Protein AF-0000000066618783 (afdb_homodimer)

Organism: Homo sapiens (NCBI:txid9606)

Solvent-accessible surface area (backbone atoms only — not comparable to full-atom values): 15723 Å² total; per-residue (Å²): 113,49,43,67,54,26,40,49,38,35,49,38,45,36,50,29,52,76,68,66,48,81,47,60,29,32,42,30,29,43,94,74,42,72,42,78,35,45,55,60,61,47,28,33,61,12,61,45,46,31,46,43,58,65,68,66,79,33,55,85,77,54,48,64,48,77,45,83,88,32,51,56,67,38,52,51,44,52,54,44,23,69,49,42,63,48,74,88,78,47,89,88,46,32,64,61,33,29,53,39,22,55,70,36,50,26,63,71,57,28,50,51,31,50,51,48,46,67,72,66,51,52,64,89,62,23,66,63,49,48,56,47,40,58,66,54,43,52,65,63,49,51,66,70,72,99,112,49,45,67,54,25,40,48,38,36,49,37,46,37,52,29,53,74,67,67,47,80,48,60,29,32,41,29,29,44,94,73,40,72,44,78,35,45,57,60,60,46,27,34,61,13,62,45,45,30,46,44,62,67,66,64,79,34,54,87,77,54,47,65,48,76,44,84,88,31,52,55,68,38,50,51,44,51,54,45,24,70,48,41,64,47,73,89,79,46,88,88,46,31,64,60,33,30,54,39,22,57,68,35,50,27,63,70,59,29,51,51,33,50,52,48,47,67,72,64,54,53,64,88,64,23,67,63,50,48,57,47,41,60,65,55,42,52,68,62,50,51,65,70,74,98

Structure (mmCIF, N/CA/C/O backbone):
data_AF-0000000066618783-model_v1
#
loop_
_entity.id
_entity.type
_entity.pdbx_description
1 polymer 'Kelch repeat and BTB domain containing 8'
#
loop_
_atom_site.group_PDB
_atom_site.id
_atom_site.type_symbol
_atom_site.label_atom_id
_atom_site.label_alt_id
_atom_site.label_comp_id
_atom_site.label_asym_id
_atom_site.label_entity_id
_atom_site.label_seq_id
_atom_site.pdbx_PDB_ins_code
_atom_site.Cartn_x
_atom_site.Cartn_y
_atom_site.Cartn_z
_atom_site.occupancy
_atom_site.B_iso_or_equiv
_atom_site.auth_seq_id
_atom_site.auth_comp_id
_atom_site.auth_asym_id
_atom_site.auth_atom_id
_atom_site.pdbx_PDB_model_num
ATOM 1 N N . MET A 1 1 ? 9.336 9.984 -4.734 1 86.19 1 MET A N 1
ATOM 2 C CA . MET A 1 1 ? 8.852 9.109 -3.672 1 86.19 1 MET A CA 1
ATOM 3 C C . MET A 1 1 ? 10 8.586 -2.828 1 86.19 1 MET A C 1
ATOM 5 O O . MET A 1 1 ? 10.992 8.078 -3.365 1 86.19 1 MET A O 1
ATOM 9 N N . ASP A 1 2 ? 9.945 8.75 -1.544 1 93.88 2 ASP A N 1
ATOM 10 C CA . ASP A 1 2 ? 10.922 8.25 -0.583 1 93.88 2 ASP A CA 1
ATOM 11 C C . ASP A 1 2 ? 10.773 6.742 -0.381 1 93.88 2 ASP A C 1
ATOM 13 O O . ASP A 1 2 ? 9.734 6.273 0.083 1 93.88 2 ASP A O 1
ATOM 17 N N . PRO A 1 3 ? 11.883 5.984 -0.729 1 96.12 3 PRO A N 1
ATOM 18 C CA . PRO A 1 3 ? 11.789 4.527 -0.601 1 96.12 3 PRO A CA 1
ATOM 19 C C . PRO A 1 3 ? 11.508 4.078 0.832 1 96.12 3 PRO A C 1
ATOM 21 O O . PRO A 1 3 ? 10.852 3.059 1.046 1 96.12 3 PRO A O 1
ATOM 24 N N . PHE A 1 4 ? 12.023 4.816 1.759 1 96.56 4 PHE A N 1
ATOM 25 C CA . PHE A 1 4 ? 11.781 4.449 3.148 1 96.56 4 PHE A CA 1
ATOM 26 C C . PHE A 1 4 ? 10.305 4.562 3.49 1 96.56 4 PHE A C 1
ATOM 28 O O . PHE A 1 4 ? 9.766 3.723 4.211 1 96.56 4 PHE A O 1
ATOM 35 N N . HIS A 1 5 ? 9.688 5.613 2.98 1 97.44 5 HIS A N 1
ATOM 36 C CA . HIS A 1 5 ? 8.25 5.797 3.186 1 97.44 5 HIS A CA 1
ATOM 37 C C . HIS A 1 5 ? 7.453 4.66 2.562 1 97.44 5 HIS A C 1
ATOM 39 O O . HIS A 1 5 ? 6.594 4.066 3.217 1 97.44 5 HIS A O 1
ATOM 45 N N . ALA A 1 6 ? 7.805 4.336 1.362 1 98.06 6 ALA A N 1
ATOM 46 C CA . ALA A 1 6 ? 7.105 3.264 0.659 1 98.06 6 ALA A CA 1
ATOM 47 C C . ALA A 1 6 ? 7.262 1.934 1.392 1 98.06 6 ALA A C 1
ATOM 49 O O . ALA A 1 6 ? 6.293 1.186 1.549 1 98.06 6 ALA A O 1
ATOM 50 N N . CYS A 1 7 ? 8.477 1.662 1.831 1 98.31 7 CYS A N 1
ATOM 51 C CA . CYS A 1 7 ? 8.734 0.43 2.568 1 98.31 7 CYS A CA 1
ATOM 52 C C . CYS A 1 7 ? 7.938 0.392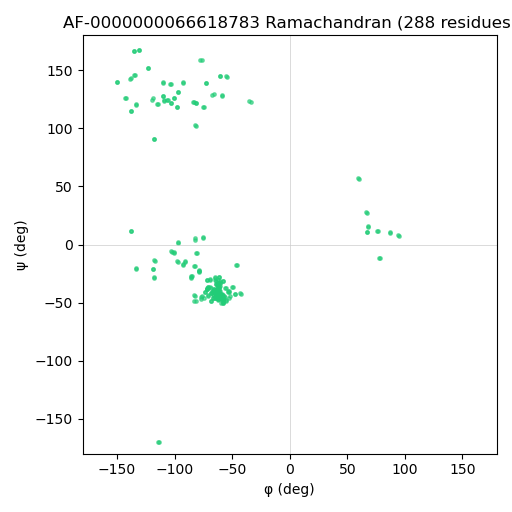 3.865 1 98.31 7 CYS A C 1
ATOM 54 O O . CYS A 1 7 ? 7.422 -0.659 4.25 1 98.31 7 CYS A O 1
ATOM 56 N N . SER A 1 8 ? 7.812 1.55 4.516 1 97.88 8 SER A N 1
ATOM 57 C CA . SER A 1 8 ? 7.066 1.608 5.77 1 97.88 8 SER A CA 1
ATOM 58 C C . SER A 1 8 ? 5.586 1.324 5.543 1 97.88 8 SER A C 1
ATOM 60 O O . SER A 1 8 ? 4.965 0.581 6.309 1 97.88 8 SER A O 1
ATOM 62 N N . ILE A 1 9 ? 5.039 1.886 4.523 1 98.38 9 ILE A N 1
ATOM 63 C CA . ILE A 1 9 ? 3.631 1.667 4.215 1 98.38 9 ILE A CA 1
ATOM 64 C C . ILE A 1 9 ? 3.391 0.188 3.926 1 98.38 9 ILE A C 1
ATOM 66 O O . ILE A 1 9 ? 2.459 -0.414 4.465 1 98.38 9 ILE A O 1
ATOM 70 N N . LEU A 1 10 ? 4.227 -0.388 3.113 1 98.56 10 LEU A N 1
ATOM 71 C CA . LEU A 1 10 ? 4.047 -1.786 2.74 1 98.56 10 LEU A CA 1
ATOM 72 C C . LEU A 1 10 ? 4.191 -2.697 3.955 1 98.56 10 LEU A C 1
ATOM 74 O O . LEU A 1 10 ? 3.461 -3.68 4.09 1 98.56 10 LEU A O 1
ATOM 78 N N . LYS A 1 11 ? 5.129 -2.398 4.805 1 98.56 11 LYS A N 1
ATOM 79 C CA . LYS A 1 11 ? 5.297 -3.16 6.039 1 98.56 11 LYS A CA 1
ATOM 80 C C . LYS A 1 11 ? 4.023 -3.133 6.883 1 98.56 11 LYS A C 1
ATOM 82 O O . LYS A 1 11 ? 3.631 -4.148 7.453 1 98.56 11 LYS A O 1
ATOM 87 N N . GLN A 1 12 ? 3.418 -1.98 7 1 98.38 12 GLN A N 1
ATOM 88 C CA . GLN A 1 12 ? 2.18 -1.867 7.766 1 98.38 12 GLN A CA 1
ATOM 89 C C . GLN A 1 12 ? 1.046 -2.639 7.098 1 98.38 12 GLN A C 1
ATOM 91 O O . GLN A 1 12 ? 0.232 -3.27 7.773 1 98.38 12 GLN A O 1
ATOM 96 N N . LEU A 1 13 ? 0.998 -2.574 5.809 1 98.62 13 LEU A N 1
ATOM 97 C CA . LEU A 1 13 ? 0.01 -3.367 5.086 1 98.62 13 LEU A CA 1
ATOM 98 C C . LEU A 1 13 ? 0.229 -4.855 5.32 1 98.62 13 LEU A C 1
ATOM 100 O O . LEU A 1 13 ? -0.73 -5.605 5.516 1 98.62 13 LEU A O 1
ATOM 104 N N . LYS A 1 14 ? 1.479 -5.273 5.301 1 98.69 14 LYS A N 1
ATOM 105 C CA . LYS A 1 14 ? 1.812 -6.668 5.578 1 98.69 14 LYS A CA 1
ATOM 106 C C . LYS A 1 14 ? 1.366 -7.07 6.98 1 98.69 14 LYS A C 1
ATOM 108 O O . LYS A 1 14 ? 0.821 -8.156 7.176 1 98.69 14 LYS A O 1
ATOM 113 N N . THR A 1 15 ? 1.597 -6.176 7.945 1 98.44 15 THR A N 1
ATOM 114 C CA . THR A 1 15 ? 1.178 -6.441 9.312 1 98.44 15 THR A CA 1
ATOM 115 C C . THR A 1 15 ? -0.333 -6.637 9.391 1 98.44 15 THR A C 1
ATOM 117 O O . THR A 1 15 ? -0.81 -7.582 10.023 1 98.44 15 THR A O 1
ATOM 120 N N . MET A 1 16 ? -1.021 -5.789 8.758 1 97.88 16 MET A N 1
ATOM 121 C CA . MET A 1 16 ? -2.475 -5.914 8.742 1 97.88 16 MET A CA 1
ATOM 122 C C . MET A 1 16 ? -2.902 -7.207 8.055 1 97.88 16 MET A C 1
ATOM 124 O O . MET A 1 16 ? -3.824 -7.883 8.508 1 97.88 16 MET A O 1
ATOM 128 N N . TYR A 1 17 ? -2.254 -7.551 7 1 98.25 17 TYR A N 1
ATOM 129 C CA . TYR A 1 17 ? -2.535 -8.797 6.301 1 98.25 17 TYR A CA 1
ATOM 130 C C . TYR A 1 17 ? -2.314 -10 7.215 1 98.25 17 TYR A C 1
ATOM 132 O O . TYR A 1 17 ? -3.17 -10.883 7.312 1 98.25 17 TYR A O 1
ATOM 140 N N . ASP A 1 18 ? -1.194 -9.945 7.926 1 98.06 18 ASP A N 1
ATOM 141 C CA . ASP A 1 18 ? -0.856 -11.047 8.82 1 98.06 18 ASP A CA 1
ATOM 142 C C . ASP A 1 18 ? -1.878 -11.172 9.953 1 98.06 18 ASP A C 1
ATOM 144 O O . ASP A 1 18 ? -2.16 -12.273 10.422 1 98.06 18 ASP A O 1
ATOM 148 N N . GLU A 1 19 ? -2.479 -10.062 10.305 1 96.44 19 GLU A N 1
ATOM 149 C CA . GLU A 1 19 ? -3.408 -10.039 11.43 1 96.44 19 GLU A CA 1
ATOM 150 C C . GLU A 1 19 ? -4.852 -10.164 10.953 1 96.44 19 GLU A C 1
ATOM 152 O O . GLU A 1 19 ? -5.785 -10.133 11.758 1 96.44 19 GLU A O 1
ATOM 157 N N . GLY A 1 20 ? -5.02 -10.312 9.656 1 95.44 20 GLY A N 1
ATOM 158 C CA . GLY A 1 20 ? -6.363 -10.414 9.102 1 95.44 20 GLY A CA 1
ATOM 159 C C . GLY A 1 20 ? -7.168 -9.141 9.25 1 95.44 20 GLY A C 1
ATOM 160 O O . GLY A 1 20 ? -8.398 -9.188 9.383 1 95.44 20 GLY A O 1
ATOM 161 N N . GLN A 1 21 ? -6.449 -8 9.297 1 94.44 21 GLN A N 1
ATOM 162 C CA . GLN A 1 21 ? -7.117 -6.723 9.5 1 94.44 21 GLN A CA 1
ATOM 163 C C . GLN A 1 21 ? -7.355 -6.008 8.172 1 94.44 21 GLN A C 1
ATOM 165 O O . GLN A 1 21 ? -6.469 -5.965 7.32 1 94.44 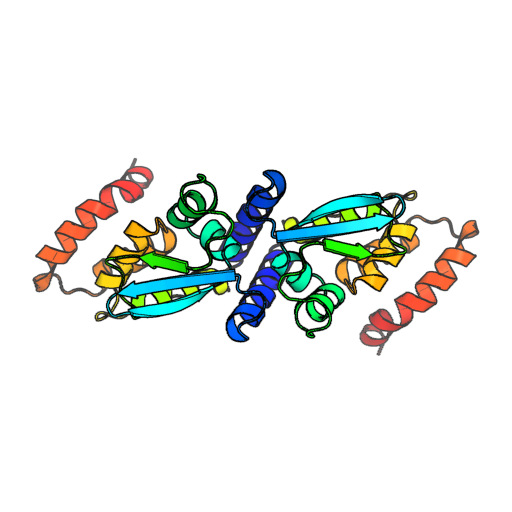21 GLN A O 1
ATOM 170 N N . LEU A 1 22 ? -8.617 -5.543 7.988 1 93.5 22 LEU A N 1
ATOM 171 C CA . LEU A 1 22 ? -9.062 -4.68 6.898 1 93.5 22 LEU A CA 1
ATOM 172 C C . LEU A 1 22 ? -9 -5.41 5.562 1 93.5 22 LEU A C 1
ATOM 174 O O . LEU A 1 22 ? -8.914 -4.781 4.508 1 93.5 22 LEU A O 1
ATOM 178 N N . THR A 1 23 ? -8.797 -6.707 5.574 1 95 23 THR A N 1
ATOM 179 C CA . THR A 1 23 ? -8.969 -7.449 4.332 1 95 23 THR A CA 1
ATOM 180 C C . THR A 1 23 ? -10.406 -7.32 3.816 1 95 23 THR A C 1
ATOM 182 O O . THR A 1 23 ? -11.352 -7.293 4.605 1 95 23 THR A O 1
ATOM 185 N N . ASP A 1 24 ? -10.57 -7.27 2.484 1 92.25 24 ASP A N 1
ATOM 186 C CA . ASP A 1 24 ? -11.891 -6.938 1.977 1 92.25 24 ASP A CA 1
ATOM 187 C C . ASP A 1 24 ? -12.266 -7.828 0.793 1 92.25 24 ASP A C 1
ATOM 189 O O . ASP A 1 24 ? -13.266 -7.582 0.117 1 92.25 24 ASP A O 1
ATOM 193 N N . ILE A 1 25 ? -11.5 -8.891 0.54 1 94.31 25 ILE A N 1
ATOM 194 C CA . ILE A 1 25 ? -11.82 -9.836 -0.528 1 94.31 25 ILE A CA 1
ATOM 195 C C . ILE A 1 25 ? -11.305 -11.227 -0.16 1 94.31 25 ILE A C 1
ATOM 197 O O . ILE A 1 25 ? -10.227 -11.359 0.423 1 94.31 25 ILE A O 1
ATOM 201 N N . VAL A 1 26 ? -12.055 -12.172 -0.45 1 96.81 26 VAL A N 1
ATOM 202 C CA . VAL A 1 26 ? -11.648 -13.562 -0.292 1 96.81 26 VAL A CA 1
ATOM 203 C C . VAL A 1 26 ? -11.43 -14.195 -1.663 1 96.81 26 VAL A C 1
ATOM 205 O O . VAL A 1 26 ? -12.328 -14.172 -2.514 1 96.81 26 VAL A O 1
ATOM 208 N N . VAL A 1 27 ? -10.273 -14.719 -1.873 1 96.44 27 VAL A N 1
ATOM 209 C CA . VAL A 1 27 ? -9.945 -15.406 -3.117 1 96.44 27 VAL A CA 1
ATOM 210 C C . VAL A 1 27 ? -9.969 -16.922 -2.9 1 96.44 27 VAL A C 1
ATOM 212 O O . VAL A 1 27 ? -9.266 -17.438 -2.033 1 96.44 27 VAL A O 1
ATOM 215 N N . GLU A 1 28 ? -10.797 -17.562 -3.66 1 97.62 28 GLU A N 1
ATOM 216 C CA . GLU A 1 28 ? -10.852 -19.016 -3.635 1 97.62 28 GLU A CA 1
ATOM 217 C C . GLU A 1 28 ? -10.094 -19.609 -4.816 1 97.62 28 GLU A C 1
ATOM 219 O O . GLU A 1 28 ? -10.328 -19.25 -5.965 1 97.62 28 GLU A O 1
ATOM 224 N N . VAL A 1 29 ? -9.164 -20.5 -4.484 1 97.56 29 VAL A N 1
ATOM 225 C CA . VAL A 1 29 ? -8.383 -21.141 -5.535 1 97.56 29 VAL A CA 1
ATOM 226 C C . VAL A 1 29 ? -8.703 -22.641 -5.582 1 97.56 29 VAL A C 1
ATOM 228 O O . VAL A 1 29 ? -9.727 -23.078 -5.043 1 97.56 29 VAL A O 1
ATOM 231 N N . ASP A 1 30 ? -7.922 -23.406 -6.355 1 96.38 30 ASP A N 1
ATOM 232 C CA . ASP A 1 30 ? -8.203 -24.812 -6.582 1 96.38 30 ASP A CA 1
ATOM 233 C C . ASP A 1 30 ? -8.328 -25.578 -5.258 1 96.38 30 ASP A C 1
ATOM 235 O O . ASP A 1 30 ? -7.645 -25.234 -4.285 1 96.38 30 ASP A O 1
ATOM 239 N N . HIS A 1 31 ? -9.258 -26.562 -5.25 1 95.12 31 HIS A N 1
ATOM 240 C CA . HIS A 1 31 ? -9.531 -27.453 -4.137 1 95.12 31 HIS A CA 1
ATOM 241 C C . HIS A 1 31 ? -10.156 -26.719 -2.963 1 95.12 31 HIS A C 1
ATOM 243 O O . HIS A 1 31 ? -9.969 -27.109 -1.807 1 95.12 31 HIS A O 1
ATOM 249 N N . GLY A 1 32 ? -10.648 -25.547 -3.158 1 94.44 32 GLY A N 1
ATOM 250 C CA . GLY A 1 32 ? -11.5 -24.859 -2.203 1 94.44 32 GLY A CA 1
ATOM 251 C C . GLY A 1 32 ? -10.719 -24.062 -1.172 1 94.44 32 GLY A C 1
ATOM 252 O O . GLY A 1 32 ? -11.289 -23.562 -0.204 1 94.44 32 GLY A O 1
ATOM 253 N N . LYS A 1 33 ? -9.422 -23.922 -1.375 1 97.94 33 LYS A N 1
ATOM 254 C CA . LYS A 1 33 ? -8.633 -23.109 -0.456 1 97.94 33 LYS A CA 1
ATOM 255 C C . LYS A 1 33 ? -8.922 -21.625 -0.651 1 97.94 33 LYS A C 1
ATOM 257 O O . LYS A 1 33 ? -9.039 -21.156 -1.784 1 97.94 33 LYS A O 1
ATOM 262 N N . THR A 1 34 ? -9.016 -20.922 0.513 1 98.06 34 THR A N 1
ATOM 263 C CA . THR A 1 34 ? -9.383 -19.516 0.43 1 98.06 34 THR A CA 1
ATOM 264 C C . THR A 1 34 ? -8.32 -18.641 1.096 1 98.06 34 THR A C 1
ATOM 266 O O . THR A 1 34 ? -7.625 -19.094 2.008 1 98.06 34 THR A O 1
ATOM 269 N N . PHE A 1 35 ? -8.211 -17.391 0.617 1 98 35 PHE A N 1
ATOM 270 C CA . PHE A 1 35 ? -7.293 -16.375 1.131 1 98 35 PHE A CA 1
ATOM 271 C C . PHE A 1 35 ? -8.008 -15.039 1.312 1 98 35 PHE A C 1
ATOM 273 O O . PHE A 1 35 ? -8.594 -14.516 0.367 1 98 35 PHE A O 1
ATOM 280 N N . SER A 1 36 ? -8.008 -14.562 2.545 1 96.94 36 SER A N 1
ATOM 281 C CA . SER A 1 36 ? -8.469 -13.203 2.797 1 96.94 36 SER A CA 1
ATOM 282 C C . SER A 1 36 ? -7.379 -12.18 2.5 1 96.94 36 SER A C 1
ATOM 284 O O . SER A 1 36 ? -6.289 -12.242 3.072 1 96.94 36 SER A O 1
ATOM 286 N N . CYS A 1 37 ? -7.648 -11.219 1.581 1 95.69 37 CYS A N 1
ATOM 287 C CA . CYS A 1 37 ? -6.621 -10.32 1.075 1 95.69 37 CYS A CA 1
ATOM 288 C C . CYS A 1 37 ? -7.125 -8.883 1.029 1 95.69 37 CYS A C 1
ATOM 290 O O . CYS A 1 37 ? -8.312 -8.633 1.237 1 95.69 37 CYS A O 1
ATOM 292 N N . HIS A 1 38 ? -6.227 -7.941 0.861 1 96.94 38 HIS A N 1
ATOM 293 C CA . HIS A 1 38 ? -6.574 -6.574 0.494 1 96.94 38 HIS A CA 1
ATOM 294 C C . HIS A 1 38 ? -6.758 -6.438 -1.014 1 96.94 38 HIS A C 1
ATOM 296 O O . HIS A 1 38 ? -5.824 -6.684 -1.782 1 96.94 38 HIS A O 1
ATOM 302 N N . ARG A 1 39 ? -7.875 -6.004 -1.434 1 95.81 39 ARG A N 1
ATOM 303 C CA . ARG A 1 39 ? -8.211 -5.859 -2.848 1 95.81 39 ARG A CA 1
ATOM 304 C C . ARG A 1 39 ? -7.223 -4.93 -3.547 1 95.81 39 ARG A C 1
ATOM 306 O O . ARG A 1 39 ? -6.734 -5.238 -4.637 1 95.81 39 ARG A O 1
ATOM 313 N N . ASN A 1 40 ? -6.969 -3.809 -2.879 1 97.31 40 ASN A N 1
ATOM 314 C CA . ASN A 1 40 ? -6.156 -2.797 -3.545 1 97.31 40 ASN A CA 1
ATOM 315 C C . ASN A 1 40 ? -4.695 -3.227 -3.643 1 97.31 40 ASN A C 1
ATOM 317 O O . ASN A 1 40 ? -3.99 -2.84 -4.578 1 97.31 40 ASN A O 1
ATOM 321 N N . VAL A 1 41 ? -4.152 -4.039 -2.691 1 98.38 41 VAL A N 1
ATOM 322 C CA . VAL A 1 41 ? -2.791 -4.555 -2.795 1 98.38 41 VAL A CA 1
ATOM 323 C C . VAL A 1 41 ? -2.709 -5.562 -3.941 1 98.38 41 VAL A C 1
ATOM 325 O O . VAL A 1 41 ? -1.767 -5.531 -4.738 1 98.38 41 VAL A O 1
ATOM 328 N N . LEU A 1 42 ? -3.736 -6.438 -4.082 1 97.5 42 LEU A N 1
ATOM 329 C CA . LEU A 1 42 ? -3.795 -7.359 -5.211 1 97.5 42 LEU A CA 1
ATOM 330 C C . LEU A 1 42 ? -3.826 -6.602 -6.535 1 97.5 42 LEU A C 1
ATOM 332 O O . LEU A 1 42 ? -3.094 -6.941 -7.465 1 97.5 42 LEU A O 1
ATOM 336 N N . ALA A 1 43 ? -4.66 -5.574 -6.586 1 97.19 43 ALA A N 1
ATOM 337 C CA . ALA A 1 43 ? -4.785 -4.766 -7.797 1 97.19 43 ALA A CA 1
ATOM 338 C C . ALA A 1 43 ? -3.479 -4.039 -8.102 1 97.19 43 ALA A C 1
ATOM 340 O O . ALA A 1 43 ? -3.16 -3.789 -9.273 1 97.19 43 ALA A O 1
ATOM 341 N N . ALA A 1 44 ? -2.723 -3.697 -7.078 1 98.38 44 ALA A N 1
ATOM 342 C CA . ALA A 1 44 ? -1.478 -2.951 -7.25 1 98.38 44 ALA A CA 1
ATOM 343 C C . ALA A 1 44 ? -0.393 -3.83 -7.867 1 98.38 44 ALA A C 1
ATOM 345 O O . ALA A 1 44 ? 0.413 -3.359 -8.672 1 98.38 44 ALA A O 1
ATOM 346 N N . ILE A 1 45 ? -0.336 -5.082 -7.488 1 98.12 45 ILE A N 1
ATOM 347 C CA . ILE A 1 45 ? 0.776 -5.926 -7.906 1 98.12 45 ILE A CA 1
ATOM 348 C C . ILE A 1 45 ? 0.412 -6.66 -9.195 1 98.12 45 ILE A C 1
ATOM 350 O O . ILE A 1 45 ? 1.291 -7.148 -9.906 1 98.12 45 ILE A O 1
ATOM 354 N N . SER A 1 46 ? -0.899 -6.727 -9.539 1 97.88 46 SER A N 1
ATOM 355 C CA . SER A 1 46 ? -1.351 -7.594 -10.625 1 97.88 46 SER A CA 1
ATOM 356 C C . SER A 1 46 ? -2.379 -6.891 -11.5 1 97.88 46 SER A C 1
ATOM 358 O O . SER A 1 46 ? -3.51 -6.652 -11.07 1 97.88 46 SER A O 1
ATOM 360 N N . PRO A 1 47 ? -2.066 -6.633 -12.766 1 96.44 47 PRO A N 1
ATOM 361 C CA . PRO A 1 47 ? -3.045 -6.082 -13.703 1 96.44 47 PRO A CA 1
ATOM 362 C C . PRO A 1 47 ? -4.285 -6.961 -13.844 1 96.44 47 PRO A C 1
ATOM 364 O O . PRO A 1 47 ? -5.383 -6.449 -14.086 1 96.44 47 PRO A O 1
ATOM 367 N N . TYR A 1 48 ? -4.102 -8.258 -13.703 1 94.75 48 TYR A N 1
ATOM 368 C CA . TYR A 1 48 ? -5.219 -9.195 -13.727 1 94.75 48 TYR A CA 1
ATOM 369 C C . TYR A 1 48 ? -6.238 -8.852 -12.648 1 94.75 48 TYR A C 1
ATOM 371 O O . TYR A 1 48 ? -7.426 -8.672 -12.938 1 94.75 48 TYR A O 1
ATOM 379 N N . PHE A 1 49 ? -5.828 -8.672 -11.477 1 95.12 49 PHE A N 1
ATOM 380 C CA . PHE A 1 49 ? -6.711 -8.328 -10.367 1 95.12 49 PHE A CA 1
ATOM 381 C C . PHE A 1 49 ? -7.215 -6.895 -10.5 1 95.12 49 PHE A C 1
ATOM 383 O O . PHE A 1 49 ? -8.367 -6.609 -10.18 1 95.12 49 PHE A O 1
ATOM 390 N N . ARG A 1 50 ? -6.324 -5.992 -10.961 1 95.31 50 ARG A N 1
ATOM 391 C CA . ARG A 1 50 ? -6.746 -4.613 -11.172 1 95.31 50 ARG A CA 1
ATOM 392 C C . ARG A 1 50 ? -7.953 -4.551 -12.109 1 95.31 50 ARG A C 1
ATOM 394 O O . ARG A 1 50 ? -8.969 -3.941 -11.773 1 95.31 50 ARG A O 1
ATOM 401 N N . SER A 1 51 ? -7.852 -5.238 -13.18 1 93.38 51 SER A N 1
ATOM 402 C CA . SER A 1 51 ? -8.938 -5.277 -14.148 1 93.38 51 SER A CA 1
ATOM 403 C C . SER A 1 51 ? -10.188 -5.938 -13.555 1 93.38 51 SER A C 1
ATOM 405 O O . SER A 1 51 ? -11.297 -5.438 -13.727 1 93.38 51 SER A O 1
ATOM 407 N N . MET A 1 52 ? -10.016 -6.977 -12.852 1 91.44 52 MET A N 1
ATOM 408 C CA . MET A 1 52 ? -11.133 -7.715 -12.258 1 91.44 52 MET A CA 1
ATOM 409 C C . MET A 1 52 ? -11.906 -6.828 -11.289 1 91.44 52 MET A C 1
ATOM 411 O O . MET A 1 52 ? -13.141 -6.852 -11.281 1 91.44 52 MET A O 1
ATOM 415 N N . PHE A 1 53 ? -11.164 -6.023 -10.531 1 93.06 53 PHE A N 1
ATOM 416 C CA . PHE A 1 53 ? -11.789 -5.289 -9.43 1 93.06 53 PHE A CA 1
ATOM 417 C C . PHE A 1 53 ? -12.273 -3.922 -9.898 1 93.06 53 PHE A C 1
ATOM 419 O O . PHE A 1 53 ? -13.047 -3.262 -9.211 1 93.06 53 PHE A O 1
ATOM 426 N N . THR A 1 54 ? -11.852 -3.428 -11.055 1 90.62 54 THR A N 1
ATOM 427 C CA . THR A 1 54 ? -12.188 -2.061 -11.438 1 90.62 54 THR A CA 1
ATOM 428 C C . THR A 1 54 ? -13.008 -2.047 -12.719 1 90.62 54 THR A C 1
ATOM 430 O O . THR A 1 54 ? -13.562 -1.013 -13.102 1 90.62 54 THR A O 1
ATOM 433 N N . SER A 1 55 ? -12.992 -3.055 -13.555 1 81.81 55 SER A N 1
ATOM 434 C CA . SER A 1 55 ? -13.641 -3.086 -14.859 1 81.81 55 SER A CA 1
ATOM 435 C C . SER A 1 55 ? -15.148 -3.256 -14.727 1 81.81 55 SER A C 1
ATOM 437 O O . SER A 1 55 ? -15.883 -3.146 -15.711 1 81.81 55 SER A O 1
ATOM 439 N N . GLY A 1 56 ? -15.734 -3.229 -13.547 1 71 56 GLY A N 1
ATOM 440 C CA . GLY A 1 56 ? -17.172 -3.441 -13.414 1 71 56 GLY A CA 1
ATOM 441 C C . GLY A 1 56 ? -17.562 -4.902 -13.516 1 71 56 GLY A C 1
ATOM 442 O O . GLY A 1 56 ? -18.734 -5.242 -13.359 1 71 56 GLY A O 1
ATOM 443 N N . LEU A 1 57 ? -16.672 -5.77 -13.922 1 63.25 57 LEU A N 1
ATOM 444 C CA . LEU A 1 57 ? -16.953 -7.195 -14.008 1 63.25 57 LEU A CA 1
ATOM 445 C C . LEU A 1 57 ? -17.297 -7.773 -12.641 1 63.25 57 LEU A C 1
ATOM 447 O O . LEU A 1 57 ? -18.094 -8.703 -12.531 1 63.25 57 LEU A O 1
ATOM 451 N N . THR A 1 58 ? -16.609 -7.312 -11.656 1 58.53 58 THR A N 1
ATOM 452 C CA . THR A 1 58 ? -16.875 -7.672 -10.273 1 58.53 58 THR A CA 1
ATOM 453 C C . THR A 1 58 ? -17.531 -6.512 -9.531 1 58.53 58 THR A C 1
ATOM 455 O O . THR A 1 58 ? -17.094 -5.367 -9.633 1 58.53 58 THR A O 1
ATOM 458 N N . GLU A 1 59 ? -18.609 -6.879 -9.016 1 57.22 59 GLU A N 1
ATOM 459 C CA . GLU A 1 59 ? -19.234 -5.832 -8.211 1 57.22 59 GLU A CA 1
ATOM 460 C C . GLU A 1 59 ? -18.312 -5.379 -7.082 1 57.22 59 GLU A C 1
ATOM 462 O O . GLU A 1 59 ? -17.641 -6.203 -6.449 1 57.22 59 GLU A O 1
ATOM 467 N N . SER A 1 60 ? -18.125 -4.102 -7.027 1 59.91 60 SER A N 1
ATOM 468 C CA . SER A 1 60 ? -17.281 -3.51 -5.988 1 59.91 60 SER A CA 1
ATOM 469 C C . SER A 1 60 ? -17.609 -4.082 -4.613 1 59.91 60 SER A C 1
ATOM 471 O O . SER A 1 60 ? -16.766 -4.113 -3.727 1 59.91 60 SER A O 1
ATOM 473 N N . THR A 1 61 ? -18.797 -4.691 -4.574 1 65.56 61 THR A N 1
ATOM 474 C CA . THR A 1 61 ? -19.25 -5.18 -3.279 1 65.56 61 THR A CA 1
ATOM 475 C C . THR A 1 61 ? -19.016 -6.68 -3.152 1 65.56 61 THR A C 1
ATOM 477 O O . THR A 1 61 ? -19.188 -7.25 -2.07 1 65.56 61 THR A O 1
ATOM 480 N N . GLN A 1 62 ? -18.594 -7.258 -4.289 1 78.62 62 GLN A N 1
ATOM 481 C CA . GLN A 1 62 ? -18.328 -8.695 -4.207 1 78.62 62 GLN A CA 1
ATOM 482 C C . GLN A 1 62 ? -17.156 -8.984 -3.277 1 78.62 62 GLN A C 1
ATOM 484 O O . GLN A 1 62 ? -16.078 -8.391 -3.408 1 78.62 62 GLN A O 1
ATOM 489 N N . LYS A 1 63 ? -17.406 -9.922 -2.338 1 86.25 63 LYS A N 1
ATOM 490 C CA . LYS A 1 63 ? -16.422 -10.156 -1.284 1 86.25 63 LYS A CA 1
ATOM 491 C C . LYS A 1 63 ? -15.625 -11.43 -1.552 1 86.25 63 LYS A C 1
ATOM 493 O O . LYS A 1 63 ? -14.703 -11.758 -0.807 1 86.25 63 LYS A O 1
ATOM 498 N N . GLU A 1 64 ? -16.062 -12.141 -2.621 1 93.12 64 GLU A N 1
ATOM 499 C CA . GLU A 1 64 ? -15.352 -13.375 -2.93 1 93.12 64 GLU A CA 1
ATOM 500 C C . GLU A 1 64 ? -15.141 -13.531 -4.434 1 93.12 64 GLU A C 1
ATOM 502 O O . GLU A 1 64 ? -16.016 -13.188 -5.227 1 93.12 64 GLU A O 1
ATOM 507 N N . VAL A 1 65 ? -14.055 -14.023 -4.77 1 93.25 65 VAL A N 1
ATOM 508 C CA . VAL A 1 65 ? -13.773 -14.375 -6.156 1 93.25 65 VAL A CA 1
ATOM 509 C C . VAL A 1 65 ? -13.125 -15.758 -6.219 1 93.25 65 VAL A C 1
ATOM 511 O O . VAL A 1 65 ? -12.383 -16.141 -5.312 1 93.25 65 VAL A O 1
ATOM 514 N N . ARG A 1 66 ? -13.445 -16.484 -7.285 1 94.19 66 ARG A N 1
ATOM 515 C CA . ARG A 1 66 ? -12.867 -17.797 -7.516 1 94.19 66 ARG A CA 1
ATOM 516 C C . ARG A 1 66 ? -11.914 -17.781 -8.703 1 94.19 66 ARG A C 1
ATOM 518 O O . ARG A 1 66 ? -12.25 -17.266 -9.773 1 94.19 66 ARG A O 1
ATOM 525 N N . ILE A 1 67 ? -10.797 -18.25 -8.477 1 95.12 67 ILE A N 1
ATOM 526 C CA . ILE A 1 67 ? -9.797 -18.359 -9.539 1 95.12 67 ILE A CA 1
ATOM 527 C C . ILE A 1 67 ? -9.5 -19.828 -9.805 1 95.12 67 ILE A C 1
ATOM 529 O O . ILE A 1 67 ? -9.016 -20.547 -8.922 1 95.12 67 ILE A O 1
ATOM 533 N N . VAL A 1 68 ? -9.742 -20.219 -11.031 1 94.44 68 VAL A N 1
ATOM 534 C CA . VAL A 1 68 ? -9.523 -21.609 -11.43 1 94.44 68 VAL A CA 1
ATOM 535 C C . VAL A 1 68 ? -8.117 -21.766 -12 1 94.44 68 VAL A C 1
ATOM 537 O O . VAL A 1 68 ? -7.633 -20.891 -12.727 1 94.44 68 VAL A O 1
ATOM 540 N N . GLY A 1 69 ? -7.445 -22.859 -11.664 1 93.94 69 GLY A N 1
ATOM 541 C CA . GLY A 1 69 ? -6.164 -23.172 -12.273 1 93.94 69 GLY A CA 1
ATOM 542 C C . GLY A 1 69 ? -4.984 -22.688 -11.461 1 93.94 69 GLY A C 1
ATOM 543 O O . GLY A 1 69 ? -3.85 -22.672 -11.938 1 93.94 69 GLY A O 1
ATOM 544 N N . VAL A 1 70 ? -5.262 -22.203 -10.281 1 96.56 70 VAL A N 1
ATOM 545 C CA . VAL A 1 70 ? -4.191 -21.75 -9.406 1 96.56 70 VAL A CA 1
ATOM 546 C C . VAL A 1 70 ? -4.188 -22.562 -8.109 1 96.56 70 VAL A C 1
ATOM 548 O O . VAL A 1 70 ? -5.207 -22.641 -7.426 1 96.56 70 VAL A O 1
ATOM 551 N N . GLU A 1 71 ? -3.021 -23.109 -7.852 1 96.69 71 GLU A N 1
ATOM 552 C CA . GLU A 1 71 ? -2.861 -23.906 -6.633 1 96.69 71 GLU A CA 1
ATOM 553 C C . GLU A 1 71 ? -2.711 -23 -5.41 1 96.69 71 GLU A C 1
ATOM 555 O O . GLU A 1 71 ? -2.227 -21.875 -5.52 1 96.69 71 GLU A O 1
ATOM 560 N N . ALA A 1 72 ? -3.012 -23.625 -4.277 1 98.06 72 ALA A N 1
ATOM 561 C CA . ALA A 1 72 ? -2.961 -22.891 -3.018 1 98.06 72 ALA A CA 1
ATOM 562 C C . ALA A 1 72 ? -1.545 -22.406 -2.721 1 98.06 72 ALA A C 1
ATOM 564 O O . ALA A 1 72 ? -1.346 -21.266 -2.311 1 98.06 72 ALA A O 1
ATOM 565 N N . GLU A 1 73 ? -0.594 -23.203 -2.939 1 98.06 73 GLU A N 1
ATOM 566 C CA . GLU A 1 73 ? 0.786 -22.828 -2.643 1 98.06 73 GLU A CA 1
ATOM 567 C C . GLU A 1 73 ? 1.239 -21.672 -3.512 1 98.06 73 GLU A C 1
ATOM 569 O O . GLU A 1 73 ? 1.91 -20.75 -3.029 1 98.06 73 GLU A O 1
ATOM 574 N N . SER A 1 74 ? 0.874 -21.672 -4.754 1 97.94 74 SER A N 1
ATOM 575 C CA . SER A 1 74 ? 1.231 -20.578 -5.66 1 97.94 74 SER A CA 1
ATOM 576 C C . SER A 1 74 ? 0.59 -19.266 -5.23 1 97.94 74 SER A C 1
ATOM 578 O O . SER A 1 74 ? 1.238 -18.219 -5.246 1 97.94 74 SER A O 1
ATOM 580 N N . MET A 1 75 ? -0.695 -19.391 -4.816 1 98.5 75 MET A N 1
ATOM 581 C CA . MET A 1 75 ? -1.379 -18.188 -4.344 1 98.5 75 MET A CA 1
ATOM 582 C C . MET A 1 75 ? -0.687 -17.625 -3.109 1 98.5 75 MET A C 1
ATOM 584 O O . MET A 1 75 ? -0.49 -16.406 -3.008 1 98.5 75 MET A O 1
ATOM 588 N N . ASP A 1 76 ? -0.341 -18.516 -2.256 1 98.25 76 ASP A N 1
ATOM 589 C CA . ASP A 1 76 ? 0.372 -18.109 -1.051 1 98.25 76 ASP A CA 1
ATOM 590 C C . ASP A 1 76 ? 1.673 -17.391 -1.4 1 98.25 76 ASP A C 1
ATOM 592 O O . ASP A 1 76 ? 1.989 -16.359 -0.818 1 98.25 76 ASP A O 1
ATOM 596 N N . LEU A 1 77 ? 2.475 -17.906 -2.332 1 98.56 77 LEU A N 1
ATOM 597 C CA . LEU A 1 77 ? 3.74 -17.312 -2.754 1 98.56 77 LEU A CA 1
ATOM 598 C C . LEU A 1 77 ? 3.516 -15.953 -3.41 1 98.56 77 LEU A C 1
ATOM 600 O O . LEU A 1 77 ? 4.277 -15.016 -3.178 1 98.56 77 LEU A O 1
ATOM 604 N N . VAL A 1 78 ? 2.449 -15.844 -4.203 1 98.5 78 VAL A N 1
ATOM 605 C CA . VAL A 1 78 ? 2.115 -14.586 -4.863 1 98.5 78 VAL A CA 1
ATOM 606 C C . VAL A 1 78 ? 1.759 -13.539 -3.814 1 98.5 78 VAL A C 1
ATOM 608 O O . VAL A 1 78 ? 2.24 -12.398 -3.875 1 98.5 78 VAL A O 1
ATOM 611 N N . LEU A 1 79 ? 0.927 -13.922 -2.848 1 98.38 79 LEU A N 1
ATOM 612 C CA . LEU A 1 79 ? 0.513 -13 -1.796 1 98.38 79 LEU A CA 1
ATOM 613 C C . LEU A 1 79 ? 1.705 -12.57 -0.947 1 98.38 79 LEU A C 1
ATOM 615 O O . LEU A 1 79 ? 1.859 -11.391 -0.636 1 98.38 79 LEU A O 1
ATOM 619 N N . ASN A 1 80 ? 2.516 -13.516 -0.604 1 98.06 80 ASN A N 1
ATOM 620 C CA . ASN A 1 80 ? 3.721 -13.164 0.142 1 98.06 80 ASN A CA 1
ATOM 621 C C . ASN A 1 80 ? 4.598 -12.188 -0.629 1 98.06 80 ASN A C 1
ATOM 623 O O . ASN A 1 80 ? 5.094 -11.211 -0.062 1 98.06 80 ASN A O 1
ATOM 627 N N . TYR A 1 81 ? 4.758 -12.414 -1.878 1 98.5 81 TYR A N 1
ATOM 628 C CA . TYR A 1 81 ? 5.559 -11.539 -2.725 1 98.5 81 TYR A CA 1
ATOM 629 C C . TYR A 1 81 ? 4.977 -10.133 -2.766 1 98.5 81 TYR A C 1
ATOM 631 O O . TYR A 1 81 ? 5.711 -9.141 -2.705 1 98.5 81 TYR A O 1
ATOM 639 N N . ALA A 1 82 ? 3.68 -10.062 -2.877 1 98.56 82 ALA A N 1
ATOM 640 C CA . ALA A 1 82 ? 3.002 -8.773 -2.969 1 98.56 82 ALA A CA 1
ATOM 641 C C . ALA A 1 82 ? 3.355 -7.883 -1.78 1 98.56 82 ALA A C 1
ATOM 643 O O . ALA A 1 82 ? 3.6 -6.688 -1.944 1 98.56 82 ALA A O 1
ATOM 644 N N . TYR A 1 83 ? 3.492 -8.477 -0.607 1 98.44 83 TYR A N 1
ATOM 645 C CA . TYR A 1 83 ? 3.656 -7.691 0.612 1 98.44 83 TYR A CA 1
ATOM 646 C C . TYR A 1 83 ? 5.125 -7.582 0.996 1 98.44 83 TYR A C 1
ATOM 648 O O . TYR A 1 83 ? 5.496 -6.746 1.825 1 98.44 83 TYR A O 1
ATOM 656 N N . THR A 1 84 ? 6.043 -8.414 0.4 1 98 84 THR A N 1
ATOM 657 C CA . THR A 1 84 ? 7.395 -8.469 0.954 1 98 84 THR A CA 1
ATOM 658 C C . THR A 1 84 ? 8.438 -8.375 -0.156 1 98 84 THR A C 1
ATOM 660 O O . THR A 1 84 ? 9.609 -8.117 0.109 1 98 84 THR A O 1
ATOM 663 N N . SER A 1 85 ? 8.0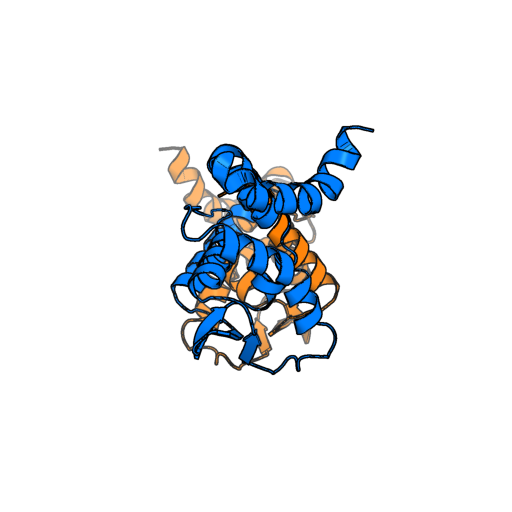39 -8.688 -1.349 1 97.5 85 SER A N 1
ATOM 664 C CA . SER A 1 85 ? 8.93 -8.781 -2.5 1 97.5 85 SER A CA 1
ATOM 665 C C . SER A 1 85 ? 9.75 -10.07 -2.467 1 97.5 85 SER A C 1
ATOM 667 O O . SER A 1 85 ? 10.711 -10.227 -3.223 1 97.5 85 SER A O 1
ATOM 669 N N . ARG A 1 86 ? 9.391 -10.984 -1.589 1 97.12 86 ARG A N 1
ATOM 670 C CA . ARG A 1 86 ? 10.164 -12.211 -1.456 1 97.12 86 ARG A CA 1
ATOM 671 C C . ARG A 1 86 ? 9.383 -13.414 -1.985 1 97.12 86 ARG A C 1
ATOM 673 O O . ARG A 1 86 ? 8.172 -13.508 -1.785 1 97.12 86 ARG A O 1
ATOM 680 N N . VAL A 1 87 ? 10.062 -14.234 -2.643 1 96.88 87 VAL A N 1
ATOM 681 C CA . VAL A 1 87 ? 9.5 -15.492 -3.121 1 96.88 87 VAL A CA 1
ATOM 682 C C . VAL A 1 87 ? 10.539 -16.609 -3.014 1 96.88 87 VAL A C 1
ATOM 684 O O . VAL A 1 87 ? 11.68 -16.438 -3.451 1 96.88 87 VAL A O 1
ATOM 687 N N . ILE A 1 88 ? 10.211 -17.672 -2.369 1 96.44 88 ILE A N 1
ATOM 688 C CA . ILE A 1 88 ? 11.109 -18.812 -2.236 1 96.44 88 ILE A CA 1
ATOM 689 C C . ILE A 1 88 ? 10.758 -19.875 -3.277 1 96.44 88 ILE A C 1
ATOM 691 O O . ILE A 1 88 ? 9.672 -20.453 -3.232 1 96.44 88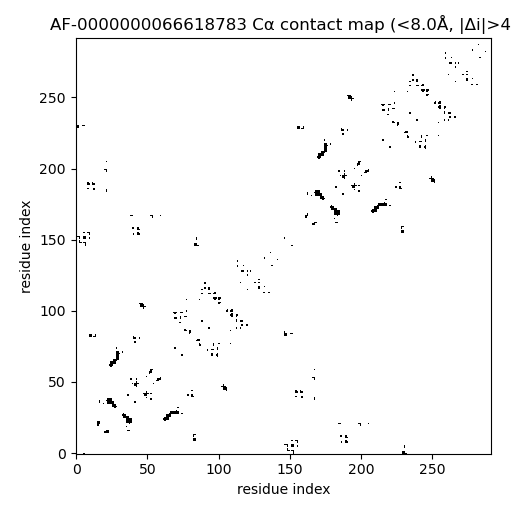 ILE A O 1
ATOM 695 N N . LEU A 1 89 ? 11.672 -20.156 -4.121 1 96.12 89 LEU A N 1
ATOM 696 C CA . LEU A 1 89 ? 11.445 -21.078 -5.227 1 96.12 89 LEU A CA 1
ATOM 697 C C . LEU A 1 89 ? 12.094 -22.438 -4.945 1 96.12 89 LEU A C 1
ATOM 699 O O . LEU A 1 89 ? 13.188 -22.5 -4.383 1 96.12 89 LEU A O 1
ATOM 703 N N . THR A 1 90 ? 11.461 -23.453 -5.234 1 94.75 90 THR A N 1
ATOM 704 C CA . THR A 1 90 ? 11.961 -24.828 -5.234 1 94.75 90 THR A CA 1
ATOM 705 C C . THR A 1 90 ? 11.602 -25.531 -6.535 1 94.75 90 THR A C 1
ATOM 707 O O . THR A 1 90 ? 10.773 -25.047 -7.305 1 94.75 90 THR A O 1
ATOM 710 N N . GLU A 1 91 ? 12.18 -26.656 -6.805 1 89.38 91 GLU A N 1
ATOM 711 C CA . GLU A 1 91 ? 11.844 -27.438 -7.988 1 89.38 91 GLU A CA 1
ATOM 712 C C . GLU A 1 91 ? 10.383 -27.875 -7.969 1 89.38 91 GLU A C 1
ATOM 714 O O . GLU A 1 91 ? 9.75 -27.984 -9.016 1 89.38 91 GLU A O 1
ATOM 719 N N . ALA A 1 92 ? 9.836 -28.016 -6.77 1 93.25 92 ALA A N 1
ATOM 720 C CA . ALA A 1 92 ? 8.484 -28.547 -6.605 1 93.25 92 ALA A CA 1
ATOM 721 C C . ALA A 1 92 ? 7.434 -27.484 -6.902 1 93.25 92 ALA A C 1
ATOM 723 O O . ALA A 1 92 ? 6.332 -27.797 -7.359 1 93.25 92 ALA A O 1
ATOM 724 N N . ASN A 1 93 ? 7.801 -26.219 -6.773 1 95.75 93 ASN A N 1
ATOM 725 C CA . ASN A 1 93 ? 6.734 -25.219 -6.832 1 95.75 93 ASN A CA 1
ATOM 726 C C . ASN A 1 93 ? 6.91 -24.281 -8.031 1 95.75 93 ASN A C 1
ATOM 728 O O . ASN A 1 93 ? 5.969 -23.594 -8.422 1 95.75 93 ASN A O 1
ATOM 732 N N . VAL A 1 94 ? 8.086 -24.281 -8.672 1 94.69 94 VAL A N 1
ATOM 733 C CA . VAL A 1 94 ? 8.469 -23.234 -9.609 1 94.69 94 VAL A CA 1
ATOM 734 C C . VAL A 1 94 ? 7.562 -23.281 -10.836 1 94.69 94 VAL A C 1
ATOM 736 O O . VAL A 1 94 ? 7.18 -22.234 -11.367 1 94.69 94 VAL A O 1
ATOM 739 N N . GLN A 1 95 ? 7.188 -24.406 -11.32 1 91 95 GLN A N 1
ATOM 740 C CA . GLN A 1 95 ? 6.367 -24.484 -12.523 1 91 95 GLN A CA 1
ATOM 741 C C . GLN A 1 95 ? 4.957 -23.953 -12.273 1 91 95 GLN A C 1
ATOM 743 O O . GLN A 1 95 ? 4.43 -23.188 -13.07 1 91 95 GLN A O 1
ATOM 748 N N . ALA A 1 96 ? 4.375 -24.422 -11.195 1 93.94 96 ALA A N 1
ATOM 749 C CA . ALA A 1 96 ? 3.033 -23.969 -10.844 1 93.94 96 ALA A CA 1
ATOM 750 C C . ALA A 1 96 ? 3.018 -22.469 -10.586 1 93.94 96 ALA A C 1
ATOM 752 O O . ALA A 1 96 ? 2.082 -21.766 -10.992 1 93.94 96 ALA A O 1
ATOM 753 N N . LEU A 1 97 ? 4.066 -21.953 -9.984 1 96.62 97 LEU A N 1
ATOM 754 C CA . LEU A 1 97 ? 4.152 -20.516 -9.703 1 96.62 97 LEU A CA 1
ATOM 755 C C . LEU A 1 97 ? 4.348 -19.719 -10.984 1 96.62 97 LEU A C 1
ATOM 757 O O . LEU A 1 97 ? 3.781 -18.641 -11.141 1 96.62 97 LEU A O 1
ATOM 761 N N . PHE A 1 98 ? 5.105 -20.281 -11.898 1 94.38 98 PHE A N 1
ATOM 762 C CA . PHE A 1 98 ? 5.262 -19.641 -13.203 1 94.38 98 PHE A CA 1
ATOM 763 C C . PHE A 1 98 ? 3.912 -19.453 -13.883 1 94.38 98 PHE A C 1
ATOM 765 O O . PHE A 1 98 ? 3.607 -18.375 -14.383 1 94.38 98 PHE A O 1
ATOM 772 N N . THR A 1 99 ? 3.162 -20.484 -13.859 1 93.5 99 THR A N 1
ATOM 773 C CA . THR A 1 99 ? 1.846 -20.453 -14.484 1 93.5 99 THR A CA 1
ATOM 774 C C . THR A 1 99 ? 0.938 -19.438 -13.781 1 93.5 99 THR A C 1
ATOM 776 O O . THR A 1 99 ? 0.279 -18.625 -14.438 1 93.5 99 THR A O 1
ATOM 779 N N . ALA A 1 100 ? 0.922 -19.453 -12.469 1 96.69 100 ALA A N 1
ATOM 780 C CA . ALA A 1 100 ? 0.119 -18.516 -11.695 1 96.69 100 ALA A CA 1
ATOM 781 C C . ALA A 1 100 ? 0.532 -17.062 -11.984 1 96.69 100 ALA A C 1
ATOM 783 O O . ALA A 1 100 ? -0.32 -16.203 -12.195 1 96.69 100 ALA A O 1
ATOM 784 N N . ALA A 1 101 ? 1.823 -16.828 -12.016 1 97.19 101 ALA A N 1
ATOM 785 C CA . ALA A 1 101 ? 2.352 -15.5 -12.273 1 97.19 101 ALA A CA 1
ATOM 786 C C . ALA A 1 101 ? 1.958 -15.023 -13.672 1 97.19 101 ALA A C 1
ATOM 788 O O . ALA A 1 101 ? 1.73 -13.828 -13.883 1 97.19 101 ALA A O 1
ATOM 789 N N . SER A 1 102 ? 1.912 -15.961 -14.586 1 93.62 102 SER A N 1
ATOM 790 C CA . SER A 1 102 ? 1.453 -15.648 -15.93 1 93.62 102 SER A CA 1
ATOM 791 C C . SER A 1 102 ? -0.023 -15.266 -15.938 1 93.62 102 SER A C 1
ATOM 793 O O . SER A 1 102 ? -0.406 -14.258 -16.547 1 93.62 102 SER A O 1
ATOM 795 N N . ILE A 1 103 ? -0.87 -15.977 -15.297 1 94.25 103 ILE A N 1
ATOM 796 C CA . ILE A 1 103 ? -2.299 -15.695 -15.188 1 94.25 103 ILE A CA 1
ATOM 797 C C . ILE A 1 103 ? -2.51 -14.328 -14.547 1 94.25 103 ILE A C 1
ATOM 799 O O . ILE A 1 103 ? -3.266 -13.508 -15.062 1 94.25 103 ILE A O 1
ATOM 803 N N . PHE A 1 104 ? -1.768 -14.094 -13.445 1 97.19 104 PHE A N 1
ATOM 804 C CA . PHE A 1 104 ? -1.938 -12.867 -12.672 1 97.19 104 PHE A CA 1
ATOM 805 C C . PHE A 1 104 ? -1.185 -11.711 -13.32 1 97.19 104 PHE A C 1
ATOM 807 O O . PHE A 1 104 ? -1.295 -10.57 -12.875 1 97.19 104 PHE A O 1
ATOM 814 N N . GLN A 1 105 ? -0.382 -11.984 -14.352 1 96.38 105 GLN A N 1
ATOM 815 C CA . GLN A 1 105 ? 0.386 -10.977 -15.062 1 96.38 105 GLN A CA 1
ATOM 816 C C . GLN A 1 105 ? 1.35 -10.25 -14.125 1 96.38 105 GLN A C 1
ATOM 818 O O . GLN A 1 105 ? 1.348 -9.016 -14.055 1 96.38 105 GLN A O 1
ATOM 823 N N . ILE A 1 106 ? 2.201 -10.992 -13.484 1 97.62 106 ILE A N 1
ATOM 824 C CA . ILE A 1 106 ? 3.25 -10.477 -12.609 1 97.62 106 ILE A CA 1
ATOM 825 C C . ILE A 1 106 ? 4.621 -10.859 -13.164 1 97.62 106 ILE A C 1
ATOM 827 O O . ILE A 1 106 ? 5.211 -11.852 -12.742 1 97.62 106 ILE A O 1
ATOM 831 N N . PRO A 1 107 ? 5.164 -10.008 -13.977 1 95.44 107 PRO A N 1
ATOM 832 C CA . PRO A 1 107 ? 6.391 -10.375 -14.688 1 95.44 107 PRO A CA 1
ATOM 833 C C . PRO A 1 107 ? 7.574 -10.609 -13.75 1 95.44 107 PRO A C 1
ATOM 835 O O . PRO A 1 107 ? 8.43 -11.453 -14.023 1 95.44 107 PRO A O 1
ATOM 838 N N . SER A 1 108 ? 7.652 -9.898 -12.68 1 95.88 108 SER A N 1
ATOM 839 C CA . SER A 1 108 ? 8.781 -10.039 -11.766 1 95.88 108 SER A CA 1
ATOM 840 C C . SER A 1 108 ? 8.867 -11.453 -11.211 1 95.88 108 SER A C 1
ATOM 842 O O . SER A 1 108 ? 9.953 -12.031 -11.133 1 95.88 108 SER A O 1
ATOM 844 N N . ILE A 1 109 ? 7.727 -11.984 -10.844 1 97.25 109 ILE A N 1
ATOM 845 C CA . ILE A 1 109 ? 7.711 -13.359 -10.344 1 97.25 109 ILE A CA 1
ATOM 846 C C . ILE A 1 109 ? 7.984 -14.328 -11.492 1 97.25 109 ILE A C 1
ATOM 848 O O . ILE A 1 109 ? 8.758 -15.281 -11.336 1 97.25 109 ILE A O 1
ATOM 852 N N . GLN A 1 110 ? 7.348 -14.078 -12.602 1 95 110 GLN A N 1
ATOM 853 C CA . GLN A 1 110 ? 7.543 -14.938 -13.766 1 95 110 GLN A CA 1
ATOM 854 C C . GLN A 1 110 ? 9.016 -15.016 -14.148 1 95 110 GLN A C 1
ATOM 856 O O . GLN A 1 110 ? 9.547 -16.094 -14.398 1 95 110 GLN A O 1
ATOM 861 N N . ASP A 1 111 ? 9.648 -13.883 -14.164 1 93.88 111 ASP A N 1
ATOM 862 C CA . ASP A 1 111 ? 11.062 -13.805 -14.508 1 93.88 111 ASP A CA 1
ATOM 863 C C . ASP A 1 111 ? 11.914 -14.594 -13.516 1 93.88 111 ASP A C 1
ATOM 865 O O . ASP A 1 111 ? 12.844 -15.297 -13.914 1 93.88 111 ASP A O 1
ATOM 869 N N . GLN A 1 112 ? 11.617 -14.461 -12.281 1 94.38 112 GLN A N 1
ATOM 870 C CA . GLN A 1 112 ? 12.359 -15.188 -11.258 1 94.38 112 GLN A CA 1
ATOM 871 C C . GLN A 1 112 ? 12.18 -16.688 -11.414 1 94.38 112 GLN A C 1
ATOM 873 O O . GLN A 1 112 ? 13.141 -17.453 -11.273 1 94.38 112 GLN A O 1
ATOM 878 N N . CYS A 1 113 ? 11 -17.094 -11.688 1 93.44 113 CYS A N 1
ATOM 879 C CA . CYS A 1 113 ? 10.734 -18.516 -11.914 1 93.44 113 CYS A CA 1
ATOM 880 C C . CYS A 1 113 ? 11.5 -19.031 -13.125 1 93.44 113 CYS A C 1
ATOM 882 O O . CYS A 1 113 ? 12.109 -20.094 -13.07 1 93.44 113 CYS A O 1
ATOM 884 N N . ALA A 1 114 ? 11.492 -18.25 -14.203 1 90.56 114 ALA A N 1
ATOM 885 C CA . ALA A 1 114 ? 12.195 -18.625 -15.43 1 90.56 114 ALA A CA 1
ATOM 886 C C . ALA A 1 114 ? 13.695 -18.766 -15.172 1 90.56 114 ALA A C 1
ATOM 888 O O . ALA A 1 114 ? 14.312 -19.734 -15.602 1 90.56 114 ALA A O 1
ATOM 889 N N . LYS A 1 115 ? 14.227 -17.844 -14.5 1 90.81 115 LYS A N 1
ATOM 890 C CA . LYS A 1 115 ? 15.648 -17.875 -14.172 1 90.81 115 LYS A CA 1
ATOM 891 C C . LYS A 1 115 ? 15.992 -19.109 -13.352 1 90.81 115 LYS A C 1
ATOM 893 O O . LYS A 1 115 ? 17 -19.766 -13.586 1 90.81 115 LYS A O 1
ATOM 898 N N . TYR A 1 116 ? 15.219 -19.406 -12.414 1 91.62 116 TYR A N 1
ATOM 899 C CA . TYR A 1 116 ? 15.414 -20.578 -11.586 1 91.62 116 TYR A CA 1
ATOM 900 C C . TYR A 1 116 ? 15.398 -21.844 -12.43 1 91.62 116 TYR A C 1
ATOM 902 O O . TYR A 1 116 ? 16.266 -22.719 -12.281 1 91.62 116 TYR A O 1
ATOM 910 N N . MET A 1 117 ? 14.375 -21.984 -13.273 1 86.75 117 MET A N 1
ATOM 911 C CA . MET A 1 117 ? 14.211 -23.172 -14.117 1 86.75 117 MET A CA 1
ATOM 912 C C . MET A 1 117 ? 15.383 -23.312 -15.078 1 86.75 117 MET A C 1
ATOM 914 O O . MET A 1 117 ? 15.852 -24.438 -15.328 1 86.75 117 MET A O 1
ATOM 918 N N . ILE A 1 118 ? 15.906 -22.203 -15.555 1 83.19 118 ILE A N 1
ATOM 919 C CA . ILE A 1 118 ? 17.047 -22.219 -16.469 1 83.19 118 ILE A CA 1
ATOM 920 C C . ILE A 1 118 ? 18.297 -22.688 -15.734 1 83.19 118 ILE A C 1
ATOM 922 O O . ILE A 1 118 ? 19.078 -23.469 -16.281 1 83.19 118 ILE A O 1
ATOM 926 N N . SER A 1 119 ? 18.422 -22.312 -14.555 1 84.5 119 SER A N 1
ATOM 927 C CA . SER A 1 119 ? 19.656 -22.578 -13.812 1 84.5 119 SER A CA 1
ATOM 928 C C . SER A 1 119 ? 19.625 -23.953 -13.172 1 84.5 119 SER A C 1
ATOM 930 O O . SER A 1 119 ? 20.672 -24.547 -12.891 1 84.5 119 SER A O 1
ATOM 932 N N . HIS A 1 120 ? 18.578 -24.578 -12.797 1 78.81 120 HIS A N 1
ATOM 933 C CA . HIS A 1 120 ? 18.531 -25.766 -11.961 1 78.81 120 HIS A CA 1
ATOM 934 C C . HIS A 1 120 ? 17.906 -26.938 -12.711 1 78.81 120 HIS A C 1
ATOM 936 O O . HIS A 1 120 ? 18.016 -28.094 -12.266 1 78.81 120 HIS A O 1
ATOM 942 N N . LEU A 1 121 ? 17.109 -26.719 -13.57 1 64.88 121 LEU A N 1
ATOM 943 C CA . LEU A 1 121 ? 16.453 -27.859 -14.195 1 64.88 121 LEU A CA 1
ATOM 944 C C . LEU A 1 121 ? 17.328 -28.484 -15.273 1 64.88 121 LEU A C 1
ATOM 946 O O . LEU A 1 121 ? 18 -27.766 -16.016 1 64.88 121 LEU A O 1
ATOM 950 N N . ASP A 1 122 ? 17.953 -29.594 -14.914 1 57.59 122 ASP A N 1
ATOM 951 C CA . ASP A 1 122 ? 18.844 -30.453 -15.711 1 57.59 122 ASP A CA 1
ATOM 952 C C . ASP A 1 122 ? 18.406 -30.484 -17.172 1 57.59 122 ASP A C 1
ATOM 954 O O . ASP A 1 122 ? 17.219 -30.672 -17.453 1 57.59 122 ASP A O 1
ATOM 958 N N . PRO A 1 123 ? 19.375 -30.094 -17.984 1 51.38 123 PRO A N 1
ATOM 959 C CA . PRO A 1 123 ? 19.172 -30.172 -19.438 1 51.38 123 PRO A CA 1
ATOM 960 C C . PRO A 1 123 ? 18.484 -31.469 -19.859 1 51.38 123 PRO A C 1
ATOM 962 O O . PRO A 1 123 ? 17.812 -31.516 -20.891 1 51.38 123 PRO A O 1
ATOM 965 N N . GLN A 1 124 ? 18.844 -32.5 -19.328 1 51.75 124 GLN A N 1
ATOM 966 C CA . GLN A 1 124 ? 18.172 -33.719 -19.781 1 51.75 124 GLN A CA 1
ATOM 967 C C . GLN A 1 124 ? 16.656 -33.562 -19.703 1 51.75 124 GLN A C 1
ATOM 969 O O . GLN A 1 124 ? 15.938 -34.219 -20.453 1 51.75 124 GLN A O 1
ATOM 974 N N . ASN A 1 125 ? 16.172 -33 -18.734 1 50.59 125 ASN A N 1
ATOM 975 C CA . ASN A 1 125 ? 14.766 -32.656 -18.672 1 50.59 125 ASN A CA 1
ATOM 976 C C . ASN A 1 125 ? 14.477 -31.344 -19.406 1 50.59 125 ASN A C 1
ATOM 978 O O . ASN A 1 125 ? 13.453 -30.703 -19.172 1 50.59 125 ASN A O 1
ATOM 982 N N . SER A 1 126 ? 15.422 -30.812 -20.031 1 47.69 126 SER A N 1
ATOM 983 C CA . SER A 1 126 ? 15.625 -29.578 -20.781 1 47.69 126 SER A CA 1
ATOM 984 C C . SER A 1 126 ? 14.516 -29.359 -21.797 1 47.69 126 SER A C 1
ATOM 986 O O . SER A 1 126 ? 14.297 -28.234 -22.25 1 47.69 126 SER A O 1
ATOM 988 N N . ILE A 1 127 ? 14.109 -30.469 -22.328 1 49.88 127 ILE A N 1
ATOM 989 C CA . ILE A 1 127 ? 13.102 -30.234 -23.359 1 49.88 127 ILE A CA 1
ATOM 990 C C . ILE A 1 127 ? 11.977 -29.375 -22.797 1 49.88 127 ILE A C 1
ATOM 992 O O . ILE A 1 127 ? 11.516 -28.438 -23.453 1 49.88 127 ILE A O 1
ATOM 996 N N . GLY A 1 128 ? 11.586 -29.734 -21.688 1 47.47 128 GLY A N 1
ATOM 997 C CA . GLY A 1 128 ? 10.508 -28.984 -21.062 1 47.47 128 GLY A CA 1
ATOM 998 C C . GLY A 1 128 ? 10.891 -27.562 -20.703 1 47.47 128 GLY A C 1
ATOM 999 O O . GLY A 1 128 ? 10.102 -26.641 -20.875 1 47.47 128 GLY A O 1
ATOM 1000 N N . VAL A 1 129 ? 12.086 -27.438 -20.234 1 51.75 129 VAL A N 1
ATOM 1001 C CA . VAL A 1 129 ? 12.609 -26.125 -19.906 1 51.75 129 VAL A CA 1
ATOM 1002 C C . VAL A 1 129 ? 12.781 -25.297 -21.172 1 51.75 129 VAL A C 1
ATOM 1004 O O . VAL A 1 129 ? 12.57 -24.078 -21.172 1 51.75 129 VAL A O 1
ATOM 1007 N N . PHE A 1 130 ? 13.227 -25.875 -22.219 1 47.5 130 PHE A N 1
ATOM 1008 C CA . PHE A 1 130 ? 13.414 -25.203 -23.5 1 47.5 130 PHE A CA 1
ATOM 1009 C C . PHE A 1 130 ? 12.094 -24.625 -24 1 47.5 130 PHE A C 1
ATOM 1011 O O . PHE A 1 130 ? 12.07 -23.531 -24.547 1 47.5 130 PHE A O 1
ATOM 1018 N N . ILE A 1 131 ? 11.125 -25.422 -23.938 1 51.09 131 ILE A N 1
ATOM 1019 C CA . ILE A 1 131 ? 9.867 -24.875 -24.438 1 51.09 131 ILE A CA 1
ATOM 1020 C C . ILE A 1 131 ? 9.469 -23.656 -23.609 1 51.09 131 ILE A C 1
ATOM 1022 O O . ILE A 1 131 ? 8.961 -22.672 -24.156 1 51.09 131 ILE A O 1
ATOM 1026 N N . PHE A 1 132 ? 9.844 -23.766 -22.484 1 51 132 PHE A N 1
ATOM 1027 C CA . PHE A 1 132 ? 9.422 -22.703 -21.594 1 51 132 PHE A CA 1
ATOM 1028 C C . PHE A 1 132 ? 10.234 -21.438 -21.828 1 51 132 PHE A C 1
ATOM 1030 O O . PHE A 1 132 ? 9.688 -20.328 -21.828 1 51 132 PHE A O 1
ATOM 1037 N N . ALA A 1 133 ? 11.578 -21.609 -21.969 1 51.44 133 ALA A N 1
ATOM 1038 C CA . ALA A 1 133 ? 12.43 -20.453 -22.234 1 51.44 133 ALA A CA 1
ATOM 1039 C C . ALA A 1 133 ? 12.039 -19.781 -23.547 1 51.44 133 ALA A C 1
ATOM 1041 O O . ALA A 1 133 ? 12.125 -18.562 -23.672 1 51.44 133 ALA A O 1
ATOM 1042 N N . ASP A 1 134 ? 11.883 -20.578 -24.469 1 49 134 ASP A N 1
ATOM 1043 C CA . ASP A 1 134 ? 11.492 -20.016 -25.766 1 49 134 ASP A CA 1
ATOM 1044 C C . ASP A 1 134 ? 10.25 -19.141 -25.625 1 49 134 ASP A C 1
ATOM 1046 O O . ASP A 1 134 ? 10.156 -18.078 -26.25 1 49 134 ASP A O 1
ATOM 1050 N N . HIS A 1 135 ? 9.375 -19.594 -24.859 1 48.03 135 HIS A N 1
ATOM 1051 C CA . HIS A 1 135 ? 8.172 -18.797 -24.703 1 48.03 135 HIS A CA 1
ATOM 1052 C C . HIS A 1 135 ? 8.438 -17.562 -23.859 1 48.03 135 HIS A C 1
ATOM 1054 O O . HIS A 1 135 ? 7.895 -16.484 -24.125 1 48.03 135 HIS A O 1
ATOM 1060 N N . TYR A 1 136 ? 9.195 -17.734 -22.844 1 48.5 136 TYR A N 1
ATOM 1061 C CA . TYR A 1 136 ? 9.484 -16.609 -21.969 1 48.5 136 TYR A CA 1
ATOM 1062 C C . TYR A 1 136 ? 10.625 -15.766 -22.531 1 48.5 136 TYR A C 1
ATOM 1064 O O . TYR A 1 136 ? 10.648 -14.547 -22.359 1 48.5 136 TYR A O 1
ATOM 1072 N N . GLY A 1 137 ? 11.781 -16.438 -22.938 1 46.84 137 GLY A N 1
ATOM 1073 C CA . GLY A 1 137 ? 12.938 -15.734 -23.484 1 46.84 137 GLY A CA 1
ATOM 1074 C C . GLY A 1 137 ? 12.57 -14.719 -24.562 1 46.84 137 GLY A C 1
ATOM 1075 O O . GLY A 1 137 ? 13.375 -13.859 -24.906 1 46.84 137 GLY A O 1
ATOM 1076 N N . HIS A 1 138 ? 11.75 -15.07 -25.375 1 45.12 138 HIS A N 1
ATOM 1077 C CA . HIS A 1 138 ? 11.562 -14.172 -26.516 1 45.12 138 HIS A CA 1
ATOM 1078 C C . HIS A 1 138 ? 11.086 -12.797 -26.062 1 45.12 138 HIS A C 1
ATOM 1080 O O . HIS A 1 138 ? 11.398 -11.789 -26.703 1 45.12 138 HIS A O 1
ATOM 1086 N N . GLN A 1 139 ? 10.297 -12.68 -25.094 1 44.22 139 GLN A N 1
ATOM 1087 C CA . GLN A 1 139 ? 9.852 -11.312 -24.844 1 44.22 139 GLN A CA 1
ATOM 1088 C C . GLN A 1 139 ? 10.93 -10.5 -24.141 1 44.22 139 GLN A C 1
ATOM 1090 O O . GLN A 1 139 ? 11.156 -9.336 -24.484 1 44.22 139 GLN A O 1
ATOM 1095 N N . GLU A 1 140 ? 11.633 -10.93 -23.125 1 42.97 140 GLU A N 1
ATOM 1096 C CA . GLU A 1 140 ? 12.625 -10.094 -22.438 1 42.97 140 GLU A CA 1
ATOM 1097 C C . GLU A 1 140 ? 13.953 -10.094 -23.188 1 42.97 140 GLU A C 1
ATOM 1099 O O . GLU A 1 140 ? 14.656 -9.078 -23.219 1 42.97 140 GLU A O 1
ATOM 1104 N N . LEU A 1 141 ? 14.469 -11.203 -23.656 1 39.16 141 LEU A N 1
ATOM 1105 C CA . LEU A 1 141 ? 15.766 -11.211 -24.328 1 39.16 141 LEU A CA 1
ATOM 1106 C C . LEU A 1 141 ? 15.688 -10.5 -25.672 1 39.16 141 LEU A C 1
ATOM 1108 O O . LEU A 1 141 ? 16.703 -10.078 -26.219 1 39.16 141 LEU A O 1
ATOM 1112 N N . GLY A 1 142 ? 14.594 -10.539 -26.281 1 37.91 142 GLY A N 1
ATOM 1113 C CA . GLY A 1 142 ? 14.602 -9.828 -27.547 1 37.91 142 GLY A CA 1
ATOM 1114 C C . GLY A 1 142 ? 14.859 -8.344 -27.391 1 37.91 142 GLY A C 1
ATOM 1115 O O . GLY A 1 142 ? 15.297 -7.684 -28.344 1 37.91 142 GLY A O 1
ATOM 1116 N N . ASP A 1 143 ? 14.398 -7.699 -26.297 1 38.72 143 ASP A N 1
ATOM 1117 C CA . ASP A 1 143 ? 14.648 -6.266 -26.219 1 38.72 143 ASP A CA 1
ATOM 1118 C C . ASP A 1 143 ? 16.094 -5.988 -25.781 1 38.72 143 ASP A C 1
ATOM 1120 O O . ASP A 1 143 ? 16.547 -4.84 -25.812 1 38.72 143 ASP A O 1
ATOM 1124 N N . ARG A 1 144 ? 16.859 -6.891 -25.094 1 33.81 144 ARG A N 1
ATOM 1125 C CA . ARG A 1 144 ? 18.266 -6.586 -24.828 1 33.81 144 ARG A CA 1
ATOM 1126 C C . ARG A 1 144 ? 19.141 -6.996 -26 1 33.81 144 ARG A C 1
ATOM 1128 O O . ARG A 1 144 ? 20.328 -6.641 -26.047 1 33.81 144 ARG A O 1
ATOM 1135 N N . SER A 1 145 ? 18.797 -7.957 -26.797 1 30.02 145 SER A N 1
ATOM 1136 C CA . SER A 1 145 ? 19.703 -8.359 -27.859 1 30.02 145 SER A CA 1
ATOM 1137 C C . SER A 1 145 ? 19.547 -7.457 -29.078 1 30.02 145 SER A C 1
ATOM 1139 O O . SER A 1 145 ? 20.312 -7.559 -30.031 1 30.02 145 SER A O 1
ATOM 1141 N N . LYS A 1 146 ? 18.438 -6.73 -29.203 1 32.22 146 LYS A N 1
ATOM 1142 C CA . LYS A 1 146 ? 18.562 -5.789 -30.312 1 32.22 146 LYS A CA 1
ATOM 1143 C C . LYS A 1 146 ? 19.188 -4.477 -29.859 1 32.22 146 LYS A C 1
ATOM 1145 O O . LYS A 1 146 ? 19 -4.062 -28.703 1 32.22 146 LYS A O 1
ATOM 1150 N N . MET B 1 1 ? 12.977 -6.473 2.297 1 86.19 1 MET B N 1
ATOM 1151 C CA . MET B 1 1 ? 12.016 -5.848 1.389 1 86.19 1 MET B CA 1
ATOM 1152 C C . MET B 1 1 ? 12.734 -4.996 0.345 1 86.19 1 MET B C 1
ATOM 1154 O O . MET B 1 1 ? 13.586 -4.172 0.686 1 86.19 1 MET B O 1
ATOM 1158 N N . ASP B 1 2 ? 12.477 -5.211 -0.907 1 93.88 2 ASP B N 1
ATOM 1159 C CA . ASP B 1 2 ? 13.016 -4.445 -2.027 1 93.88 2 ASP B CA 1
ATOM 1160 C C . ASP B 1 2 ? 12.328 -3.086 -2.143 1 93.88 2 ASP B C 1
ATOM 1162 O O . ASP B 1 2 ? 11.117 -3.012 -2.373 1 93.88 2 ASP B O 1
ATOM 1166 N N . PRO B 1 3 ? 13.156 -1.99 -2 1 96.31 3 PRO B N 1
ATOM 1167 C CA . PRO B 1 3 ? 12.555 -0.656 -2.055 1 96.31 3 PRO B CA 1
ATOM 1168 C C . PRO B 1 3 ? 11.859 -0.376 -3.387 1 96.31 3 PRO B C 1
ATOM 1170 O O . PRO B 1 3 ? 10.867 0.355 -3.428 1 96.31 3 PRO B O 1
ATOM 1173 N N . PHE B 1 4 ? 12.398 -0.932 -4.422 1 96.62 4 PHE B N 1
ATOM 1174 C CA . PHE B 1 4 ? 11.773 -0.717 -5.723 1 96.62 4 PHE B CA 1
ATOM 1175 C C . PHE B 1 4 ? 10.383 -1.333 -5.766 1 96.62 4 PHE B C 1
ATOM 1177 O O . PHE B 1 4 ? 9.453 -0.75 -6.332 1 96.62 4 PHE B O 1
ATOM 1184 N N . HIS B 1 5 ? 10.258 -2.506 -5.18 1 97.5 5 HIS B N 1
ATOM 1185 C CA . HIS B 1 5 ? 8.969 -3.17 -5.102 1 97.5 5 HIS B CA 1
ATOM 1186 C C . HIS B 1 5 ? 7.973 -2.346 -4.289 1 97.5 5 HIS B C 1
ATOM 1188 O O . HIS B 1 5 ? 6.848 -2.102 -4.738 1 97.5 5 HIS B O 1
ATOM 1194 N N . ALA B 1 6 ? 8.43 -1.887 -3.172 1 98.12 6 ALA B N 1
ATOM 1195 C CA . ALA B 1 6 ? 7.562 -1.088 -2.305 1 98.12 6 ALA B CA 1
ATOM 1196 C C . ALA B 1 6 ? 7.117 0.191 -3.006 1 98.12 6 ALA B C 1
ATOM 1198 O O . ALA B 1 6 ? 5.941 0.566 -2.938 1 98.12 6 ALA B O 1
ATOM 1199 N N . CYS B 1 7 ? 8.047 0.836 -3.682 1 98.31 7 CYS B N 1
ATOM 1200 C CA . CYS B 1 7 ? 7.723 2.057 -4.414 1 98.31 7 CYS B CA 1
ATOM 1201 C C . CYS B 1 7 ? 6.715 1.776 -5.52 1 98.31 7 CYS B C 1
ATOM 1203 O O . CYS B 1 7 ? 5.812 2.578 -5.758 1 98.31 7 CYS B O 1
ATOM 1205 N N . SER B 1 8 ? 6.867 0.624 -6.164 1 97.88 8 SER B N 1
ATOM 1206 C CA . SER B 1 8 ? 5.949 0.271 -7.242 1 97.88 8 SER B CA 1
ATOM 1207 C C . SER B 1 8 ? 4.535 0.049 -6.715 1 97.88 8 SER B C 1
ATOM 1209 O O . SER B 1 8 ? 3.561 0.512 -7.312 1 97.88 8 SER B O 1
ATOM 1211 N N . ILE B 1 9 ? 4.422 -0.624 -5.629 1 98.38 9 ILE B N 1
ATOM 1212 C CA . ILE B 1 9 ? 3.115 -0.882 -5.035 1 98.38 9 ILE B CA 1
ATOM 1213 C C . ILE B 1 9 ? 2.451 0.438 -4.652 1 98.38 9 ILE B C 1
ATOM 1215 O O . ILE B 1 9 ? 1.284 0.67 -4.973 1 98.38 9 ILE B O 1
ATOM 1219 N N . LEU B 1 10 ? 3.193 1.291 -4 1 98.62 10 LEU B N 1
ATOM 1220 C CA . LEU B 1 10 ? 2.633 2.559 -3.549 1 98.62 10 LEU B CA 1
ATOM 1221 C C . LEU B 1 10 ? 2.217 3.424 -4.734 1 98.62 10 LEU B C 1
ATOM 1223 O O . LEU B 1 10 ? 1.188 4.102 -4.684 1 98.62 10 LEU B O 1
ATOM 1227 N N . LYS B 1 11 ? 2.998 3.424 -5.762 1 98.56 11 LYS B N 1
ATOM 1228 C CA . LYS B 1 11 ? 2.646 4.156 -6.977 1 98.56 11 LYS B CA 1
ATOM 1229 C C . LYS B 1 11 ? 1.317 3.67 -7.547 1 98.56 11 LYS B C 1
ATOM 1231 O O . LYS B 1 11 ? 0.497 4.477 -7.992 1 98.56 11 LYS B O 1
ATOM 1236 N N . GLN B 1 12 ? 1.121 2.377 -7.586 1 98.38 12 GLN B N 1
ATOM 1237 C CA . GLN B 1 12 ? -0.133 1.825 -8.086 1 98.38 12 GLN B CA 1
ATOM 1238 C C . GLN B 1 12 ? -1.301 2.191 -7.18 1 98.38 12 GLN B C 1
ATOM 1240 O O . GLN B 1 12 ? -2.398 2.488 -7.656 1 98.38 12 GLN B O 1
ATOM 1245 N N . LEU B 1 13 ? -1.061 2.158 -5.914 1 98.62 13 LEU B N 1
ATOM 1246 C CA . LEU B 1 13 ? -2.09 2.598 -4.98 1 98.62 13 LEU B CA 1
ATOM 1247 C C . LEU B 1 13 ? -2.438 4.066 -5.203 1 98.62 13 LEU B C 1
ATOM 1249 O O . LEU B 1 13 ? -3.611 4.441 -5.176 1 98.62 13 LEU B O 1
ATOM 1253 N N . LYS B 1 14 ? -1.427 4.887 -5.414 1 98.69 14 LYS B N 1
ATOM 1254 C CA . LYS B 1 14 ? -1.646 6.301 -5.699 1 98.69 14 LYS B CA 1
ATOM 1255 C C . LYS B 1 14 ? -2.473 6.48 -6.973 1 98.69 14 LYS B C 1
ATOM 1257 O O . LYS B 1 14 ? -3.377 7.316 -7.016 1 98.69 14 LYS B O 1
ATOM 1262 N N . THR B 1 15 ? -2.15 5.68 -7.992 1 98.44 15 THR B N 1
ATOM 1263 C CA . THR B 1 15 ? -2.898 5.742 -9.242 1 98.44 15 THR B CA 1
ATOM 1264 C C . THR B 1 15 ? -4.371 5.414 -9.008 1 98.44 15 THR B C 1
ATOM 1266 O O . THR B 1 15 ? -5.254 6.121 -9.5 1 98.44 15 THR B O 1
ATOM 1269 N N . MET B 1 16 ? -4.59 4.41 -8.289 1 97.88 16 MET B N 1
ATOM 1270 C CA . MET B 1 16 ? -5.965 4.039 -7.98 1 97.88 16 MET B CA 1
ATOM 1271 C C . MET B 1 16 ? -6.656 5.129 -7.168 1 97.88 16 MET B C 1
ATOM 1273 O O . MET B 1 16 ? -7.824 5.441 -7.406 1 97.88 16 MET B O 1
ATOM 1277 N N . TYR B 1 17 ? -5.969 5.715 -6.254 1 98.25 17 TYR B N 1
ATOM 1278 C CA . TYR B 1 17 ? -6.508 6.816 -5.465 1 98.25 17 TYR B CA 1
ATOM 1279 C C . TYR B 1 17 ? -6.891 7.988 -6.363 1 98.25 17 TYR B C 1
ATOM 1281 O O . TYR B 1 17 ? -7.996 8.523 -6.254 1 98.25 17 TYR B O 1
ATOM 1289 N N . ASP B 1 18 ? -5.992 8.289 -7.281 1 98 18 ASP B N 1
ATOM 1290 C CA . ASP B 1 18 ? -6.234 9.414 -8.188 1 98 18 ASP B CA 1
ATOM 1291 C C . ASP B 1 18 ? -7.441 9.141 -9.078 1 98 18 ASP B C 1
ATOM 1293 O O . ASP B 1 18 ? -8.172 10.07 -9.445 1 98 18 ASP B O 1
ATOM 1297 N N . GLU B 1 19 ? -7.695 7.895 -9.344 1 96.38 19 GLU B N 1
ATOM 1298 C CA . GLU B 1 19 ? -8.766 7.516 -10.258 1 96.38 19 GLU B CA 1
ATOM 1299 C C . GLU B 1 19 ? -10.039 7.164 -9.5 1 96.38 19 GLU B C 1
ATOM 1301 O O . GLU B 1 19 ? -11.055 6.797 -10.102 1 96.38 19 GLU B O 1
ATOM 1306 N N . GLY B 1 20 ? -9.984 7.277 -8.195 1 95.38 20 GLY B N 1
ATOM 1307 C CA . GLY B 1 20 ? -11.141 6.941 -7.379 1 95.38 20 GLY B CA 1
ATOM 1308 C C . GLY B 1 20 ? -11.484 5.465 -7.406 1 95.38 20 GLY B C 1
ATOM 1309 O O . GLY B 1 20 ? -12.648 5.094 -7.281 1 95.38 20 GLY B O 1
ATOM 1310 N N . GLN B 1 21 ? -10.445 4.648 -7.645 1 94.31 21 GLN B N 1
ATOM 1311 C CA . GLN B 1 21 ? -10.672 3.209 -7.754 1 94.31 21 GLN B CA 1
ATOM 1312 C C . GLN B 1 21 ? -10.383 2.508 -6.43 1 94.31 21 GLN B C 1
ATOM 1314 O O . GLN B 1 21 ? -9.383 2.799 -5.77 1 94.31 21 GLN B O 1
ATOM 1319 N N . LEU B 1 22 ? -11.344 1.65 -6.004 1 93.44 22 LEU B N 1
ATOM 1320 C CA . LEU B 1 22 ? -11.242 0.726 -4.879 1 93.44 22 LEU B CA 1
ATOM 1321 C C . LEU B 1 22 ? -11.164 1.482 -3.559 1 93.44 22 LEU B C 1
ATOM 1323 O O . LEU B 1 22 ? -10.664 0.951 -2.562 1 93.44 22 LEU B O 1
ATOM 1327 N N . THR B 1 23 ? -11.414 2.77 -3.564 1 95 23 THR B N 1
ATOM 1328 C CA . THR B 1 23 ? -11.578 3.453 -2.285 1 95 23 THR B CA 1
ATOM 1329 C C . THR B 1 23 ? -12.742 2.865 -1.5 1 95 23 THR B C 1
ATOM 1331 O O . THR B 1 23 ? -13.766 2.496 -2.08 1 95 23 THR B O 1
ATOM 1334 N N . ASP B 1 24 ? -12.609 2.811 -0.161 1 92.25 24 ASP B N 1
ATOM 1335 C CA . ASP B 1 24 ? -13.617 2.068 0.591 1 92.25 24 ASP B CA 1
ATOM 1336 C C . ASP B 1 24 ? -14.023 2.82 1.857 1 92.25 24 ASP B C 1
ATOM 1338 O O . ASP B 1 24 ? -14.719 2.273 2.713 1 92.25 24 ASP B O 1
ATOM 1342 N N . ILE B 1 25 ? -13.633 4.082 1.995 1 94.25 25 ILE B N 1
ATOM 1343 C CA . ILE B 1 25 ? -14.023 4.902 3.139 1 94.25 25 ILE B CA 1
ATOM 1344 C C . ILE B 1 25 ? -14.094 6.367 2.725 1 94.25 25 ILE B C 1
ATOM 1346 O O . ILE B 1 25 ? -13.266 6.84 1.939 1 94.25 25 ILE B O 1
ATOM 1350 N N . VAL B 1 26 ? -15.039 7.02 3.195 1 96.75 26 VAL B N 1
ATOM 1351 C CA . VAL B 1 26 ? -15.172 8.461 3.012 1 96.75 26 VAL B CA 1
ATOM 1352 C C . VAL B 1 26 ? -14.906 9.172 4.336 1 96.75 26 VAL B C 1
ATOM 1354 O O . VAL B 1 26 ? -15.547 8.883 5.344 1 96.75 26 VAL B O 1
ATOM 1357 N N . VAL B 1 27 ? -13.969 10.07 4.328 1 96.38 27 VAL B N 1
ATOM 1358 C CA . VAL B 1 27 ? -13.641 10.867 5.508 1 96.38 27 VAL B CA 1
ATOM 1359 C C . VAL B 1 27 ? -14.219 12.273 5.352 1 96.38 27 VAL B C 1
ATOM 1361 O O . VAL B 1 27 ? -13.922 12.969 4.383 1 96.38 27 VAL B O 1
ATOM 1364 N N . GLU B 1 28 ? -15.039 12.633 6.281 1 97.56 28 GLU B N 1
ATOM 1365 C CA . GLU B 1 28 ? -15.586 13.984 6.32 1 97.56 28 GLU B CA 1
ATOM 1366 C C . GLU B 1 28 ? -14.852 14.844 7.344 1 97.56 28 GLU B C 1
ATOM 1368 O O . GLU B 1 28 ? -14.719 14.461 8.508 1 97.56 28 GLU B O 1
ATOM 1373 N N . VAL B 1 29 ? -14.367 15.969 6.863 1 97.5 29 VAL B N 1
ATOM 1374 C CA . VAL B 1 29 ? -13.656 16.875 7.762 1 97.5 29 VAL B CA 1
ATOM 1375 C C . VAL B 1 29 ? -14.445 18.172 7.922 1 97.5 29 VAL B C 1
ATOM 1377 O O . VAL B 1 29 ? -15.641 18.219 7.617 1 97.5 29 VAL B O 1
ATOM 1380 N N . ASP B 1 30 ? -13.836 19.188 8.547 1 96.44 30 ASP B N 1
ATOM 1381 C CA . ASP B 1 30 ? -14.531 20.422 8.875 1 96.44 30 ASP B CA 1
ATOM 1382 C C . ASP B 1 30 ? -15.164 21.047 7.629 1 96.44 30 ASP B C 1
ATOM 1384 O O . ASP B 1 30 ? -14.625 20.922 6.527 1 96.44 30 ASP B O 1
ATOM 1388 N N . HIS B 1 31 ? -16.344 21.672 7.852 1 95.06 31 HIS B N 1
ATOM 1389 C CA . HIS B 1 31 ? -17.125 22.391 6.848 1 95.06 31 HIS B CA 1
ATOM 1390 C C . HIS B 1 31 ? -17.703 21.438 5.805 1 95.06 31 HIS B C 1
ATOM 1392 O O . HIS B 1 31 ? -17.906 21.812 4.648 1 95.06 31 HIS B O 1
ATOM 1398 N N . GLY B 1 32 ? -17.719 20.172 6.047 1 94.44 32 GLY B N 1
ATOM 1399 C CA . GLY B 1 32 ? -18.453 19.203 5.262 1 94.44 32 GLY B CA 1
ATOM 1400 C C . GLY B 1 32 ? -17.672 18.688 4.066 1 94.44 32 GLY B C 1
ATOM 1401 O O . GLY B 1 32 ? -18.234 18 3.209 1 94.44 32 GLY B O 1
ATOM 1402 N N . LYS B 1 33 ? -16.391 19 4.004 1 97.94 33 LYS B N 1
ATOM 1403 C CA . LYS B 1 33 ? -15.578 18.453 2.914 1 97.94 33 LYS B CA 1
ATOM 1404 C C . LYS B 1 33 ? -15.312 16.969 3.107 1 97.94 33 LYS B C 1
ATOM 1406 O O . LYS B 1 33 ? -15.031 16.531 4.223 1 97.94 33 LYS B O 1
ATOM 1411 N N . THR B 1 34 ? -15.398 16.25 1.959 1 98.06 34 THR B N 1
ATOM 1412 C CA . THR B 1 34 ? -15.242 14.797 2.059 1 98.06 34 THR B CA 1
ATOM 1413 C C . THR B 1 34 ? -14.102 14.312 1.164 1 98.06 34 THR B C 1
ATOM 1415 O O . THR B 1 34 ? -13.797 14.945 0.149 1 98.06 34 THR B O 1
ATOM 1418 N N . PHE B 1 35 ? -13.477 13.188 1.57 1 98 35 PHE B N 1
ATOM 1419 C CA . PHE B 1 35 ? -12.398 12.523 0.847 1 98 35 PHE B CA 1
ATOM 1420 C C . PHE B 1 35 ? -12.641 11.023 0.765 1 98 35 PHE B C 1
ATOM 1422 O O . PHE B 1 35 ? -12.805 10.359 1.79 1 98 35 PHE B O 1
ATOM 1429 N N . SER B 1 36 ? -12.727 10.516 -0.456 1 96.94 36 SER B N 1
ATOM 1430 C CA . SER B 1 36 ? -12.742 9.078 -0.66 1 96.94 36 SER B CA 1
ATOM 1431 C C . SER B 1 36 ? -11.336 8.492 -0.626 1 96.94 36 SER B C 1
ATOM 1433 O O . SER B 1 36 ? -10.469 8.906 -1.402 1 96.94 36 SER B O 1
ATOM 1435 N N . CYS B 1 37 ? -11.07 7.531 0.286 1 95.69 37 CYS B N 1
ATOM 1436 C CA . CYS B 1 37 ? -9.719 7.047 0.542 1 95.69 37 CYS B CA 1
ATOM 1437 C C . CYS B 1 37 ? -9.695 5.527 0.634 1 95.69 37 CYS B C 1
ATOM 1439 O O . CYS B 1 37 ? -10.742 4.883 0.665 1 95.69 37 CYS B O 1
ATOM 1441 N N . HIS B 1 38 ? -8.508 4.953 0.586 1 96.88 38 HIS B N 1
ATOM 1442 C CA . HIS B 1 38 ? -8.297 3.562 0.963 1 96.88 38 HIS B CA 1
ATOM 1443 C C . HIS B 1 38 ? -8.117 3.422 2.471 1 96.88 38 HIS B C 1
ATOM 1445 O O . HIS B 1 38 ? -7.188 3.992 3.047 1 96.88 38 HIS B O 1
ATOM 1451 N N . ARG B 1 39 ? -8.914 2.65 3.094 1 95.81 39 ARG B N 1
ATOM 1452 C CA . ARG B 1 39 ? -8.883 2.449 4.539 1 95.81 39 ARG B CA 1
ATOM 1453 C C . ARG B 1 39 ? -7.52 1.934 4.992 1 95.81 39 ARG B C 1
ATOM 1455 O O . ARG B 1 39 ? -6.961 2.426 5.973 1 95.81 39 ARG B O 1
ATOM 1462 N N . ASN B 1 40 ? -7.055 0.945 4.234 1 97.25 40 ASN B N 1
ATOM 1463 C CA . ASN B 1 40 ? -5.828 0.29 4.684 1 97.25 40 ASN B CA 1
ATOM 1464 C C . ASN B 1 40 ? -4.613 1.191 4.504 1 97.25 40 ASN B C 1
ATOM 1466 O O . ASN B 1 40 ? -3.648 1.102 5.266 1 97.25 40 ASN B O 1
ATOM 1470 N N . VAL B 1 41 ? -4.57 2.102 3.5 1 98.38 41 VAL B N 1
ATOM 1471 C CA . VAL B 1 41 ? -3.477 3.053 3.348 1 98.38 41 VAL B CA 1
ATOM 1472 C C . VAL B 1 41 ? -3.508 4.066 4.488 1 98.38 41 VAL B C 1
ATOM 1474 O O . VAL B 1 41 ? -2.471 4.383 5.078 1 98.38 41 VAL B O 1
ATOM 1477 N N . LEU B 1 42 ? -4.727 4.547 4.871 1 97.5 42 LEU B N 1
ATOM 1478 C CA . LEU B 1 42 ? -4.867 5.438 6.02 1 97.5 42 LEU B CA 1
ATOM 1479 C C . LEU B 1 42 ? -4.375 4.758 7.293 1 97.5 42 LEU B C 1
ATOM 1481 O O . LEU B 1 42 ? -3.627 5.355 8.07 1 97.5 42 LEU B O 1
ATOM 1485 N N . ALA B 1 43 ? -4.789 3.518 7.469 1 97.12 43 ALA B N 1
ATOM 1486 C CA . ALA B 1 43 ? -4.387 2.756 8.648 1 97.12 43 ALA B CA 1
ATOM 1487 C C . ALA B 1 43 ? -2.877 2.523 8.664 1 97.12 43 ALA B C 1
ATOM 1489 O O . ALA B 1 43 ? -2.268 2.432 9.734 1 97.12 43 ALA B O 1
ATOM 1490 N N . ALA B 1 44 ? -2.27 2.42 7.492 1 98.38 44 ALA B N 1
ATOM 1491 C CA . ALA B 1 44 ? -0.84 2.145 7.383 1 98.38 44 ALA B CA 1
ATOM 1492 C C . ALA B 1 44 ? -0.014 3.359 7.797 1 98.38 44 ALA B C 1
ATOM 1494 O O . ALA B 1 44 ? 1.048 3.217 8.406 1 98.38 44 ALA B O 1
ATOM 1495 N N . ILE B 1 45 ? -0.458 4.547 7.461 1 98.12 45 ILE B N 1
ATOM 1496 C CA . ILE B 1 45 ? 0.364 5.73 7.68 1 98.12 45 ILE B CA 1
ATOM 1497 C C . ILE B 1 45 ? 0.036 6.344 9.039 1 98.12 45 ILE B C 1
ATOM 1499 O O . ILE B 1 45 ? 0.819 7.133 9.578 1 98.12 45 ILE B O 1
ATOM 1503 N N . SER B 1 46 ? -1.124 5.977 9.648 1 97.88 46 SER B N 1
ATOM 1504 C CA . SER B 1 46 ? -1.617 6.676 10.828 1 97.88 46 SER B CA 1
ATOM 1505 C C . SER B 1 46 ? -2.148 5.699 11.867 1 97.88 46 SER B C 1
ATOM 1507 O O . SER B 1 46 ? -3.195 5.078 11.672 1 97.88 46 SER B O 1
ATOM 1509 N N . PRO B 1 47 ? -1.513 5.605 13.031 1 96.44 47 PRO B N 1
ATOM 1510 C CA . PRO B 1 47 ? -2.037 4.789 14.133 1 96.44 47 PRO B CA 1
ATOM 1511 C C . PRO B 1 47 ? -3.445 5.203 14.555 1 96.44 47 PRO B C 1
ATOM 1513 O O . PRO B 1 47 ? -4.234 4.363 14.984 1 96.44 47 PRO B O 1
ATOM 1516 N N . TYR B 1 48 ? -3.738 6.48 14.414 1 94.75 48 TYR B N 1
ATOM 1517 C CA . TYR B 1 48 ? -5.078 6.988 14.695 1 94.75 48 TYR B CA 1
ATOM 1518 C C . TYR B 1 48 ? -6.117 6.281 13.836 1 94.75 48 TYR B C 1
ATOM 1520 O O . TYR B 1 48 ? -7.09 5.727 14.352 1 94.75 48 TYR B O 1
ATOM 1528 N N . PHE B 1 49 ? -5.914 6.211 12.594 1 95.19 49 PHE B N 1
ATOM 1529 C CA . PHE B 1 49 ? -6.832 5.555 11.68 1 95.19 49 PHE B CA 1
ATOM 1530 C C . PHE B 1 49 ? -6.785 4.039 11.852 1 95.19 49 PHE B C 1
ATOM 1532 O O . PHE B 1 49 ? -7.816 3.367 11.766 1 95.19 49 PHE B O 1
ATOM 1539 N N . ARG B 1 50 ? -5.57 3.498 12.094 1 95.25 50 ARG B N 1
ATOM 1540 C CA . ARG B 1 50 ? -5.453 2.064 12.344 1 95.25 50 ARG B CA 1
ATOM 1541 C C . ARG B 1 50 ? -6.352 1.634 13.5 1 95.25 50 ARG B C 1
ATOM 1543 O O . ARG B 1 50 ? -7.148 0.705 13.359 1 95.25 50 ARG B O 1
ATOM 1550 N N . SER B 1 51 ? -6.273 2.355 14.555 1 93.38 51 SER B N 1
ATOM 1551 C CA . SER B 1 51 ? -7.094 2.061 15.727 1 93.38 51 SER B CA 1
ATOM 1552 C C . SER B 1 51 ? -8.578 2.236 15.422 1 93.38 51 SER B C 1
ATOM 1554 O O . SER B 1 51 ? -9.398 1.395 15.797 1 93.38 51 SER B O 1
ATOM 1556 N N . MET B 1 52 ? -8.922 3.244 14.734 1 91.5 52 MET B N 1
ATOM 1557 C CA . MET B 1 52 ? -10.312 3.539 14.398 1 91.5 52 MET B CA 1
ATOM 1558 C C . MET B 1 52 ? -10.93 2.412 13.578 1 91.5 52 MET B C 1
ATOM 1560 O O . MET B 1 52 ? -12.07 2.014 13.812 1 91.5 52 MET B O 1
ATOM 1564 N N . PHE B 1 53 ? -10.117 1.886 12.648 1 93 53 PHE B N 1
ATOM 1565 C CA . PHE B 1 53 ? -10.672 0.948 11.672 1 93 53 PHE B CA 1
ATOM 1566 C C . PHE B 1 53 ? -10.555 -0.486 12.18 1 93 53 PHE B C 1
ATOM 1568 O O . PHE B 1 53 ? -11.18 -1.395 11.633 1 93 53 PHE B O 1
ATOM 1575 N N . THR B 1 54 ? -9.773 -0.766 13.211 1 90.75 54 THR B N 1
ATOM 1576 C CA . THR B 1 54 ? -9.539 -2.15 13.609 1 90.75 54 THR B CA 1
ATOM 1577 C C . THR B 1 54 ? -10.039 -2.396 15.031 1 90.75 54 THR B C 1
ATOM 1579 O O . THR B 1 54 ? -10.117 -3.543 15.477 1 90.75 54 THR B O 1
ATOM 1582 N N . SER B 1 55 ? -10.203 -1.416 15.867 1 82 55 SER B N 1
ATOM 1583 C CA . SER B 1 55 ? -10.547 -1.557 17.281 1 82 55 SER B CA 1
ATOM 1584 C C . SER B 1 55 ? -12.023 -1.916 17.453 1 82 55 SER B C 1
ATOM 1586 O O . SER B 1 55 ? -12.461 -2.229 18.562 1 82 55 SER B O 1
ATOM 1588 N N . GLY B 1 56 ? -12.789 -2.168 16.422 1 71.44 56 GLY B N 1
ATOM 1589 C CA . GLY B 1 56 ? -14.203 -2.457 16.578 1 71.44 56 GLY B CA 1
ATOM 1590 C C . GLY B 1 56 ? -15.047 -1.214 16.797 1 71.44 56 GLY B C 1
ATOM 1591 O O . GLY B 1 56 ? -16.266 -1.294 16.875 1 71.44 56 GLY B O 1
ATOM 1592 N N . LEU B 1 57 ? -14.438 -0.081 17.047 1 63.62 57 LEU B N 1
ATOM 1593 C CA . LEU B 1 57 ? -15.172 1.168 17.234 1 63.62 57 LEU B CA 1
ATOM 1594 C C . LEU B 1 57 ? -15.945 1.541 15.969 1 63.62 57 LEU B C 1
ATOM 1596 O O . LEU B 1 57 ? -17.016 2.148 16.047 1 63.62 57 LEU B O 1
ATOM 1600 N N . THR B 1 58 ? -15.344 1.3 14.852 1 59.12 58 THR B N 1
ATOM 1601 C CA . THR B 1 58 ? -15.984 1.495 13.562 1 59.12 58 THR B CA 1
ATOM 1602 C C . THR B 1 58 ? -16.359 0.155 12.938 1 59.12 58 THR B C 1
ATOM 1604 O O . THR B 1 58 ? -15.555 -0.774 12.906 1 59.12 58 THR B O 1
ATOM 1607 N N . GLU B 1 59 ? -17.578 0.133 12.68 1 57.84 59 GLU B N 1
ATOM 1608 C CA . GLU B 1 59 ? -17.984 -1.088 11.992 1 57.84 59 GLU B CA 1
ATOM 1609 C C . GLU B 1 59 ? -17.234 -1.263 10.68 1 57.84 59 GLU B C 1
ATOM 1611 O O . GLU B 1 59 ? -17 -0.29 9.961 1 57.84 59 GLU B O 1
ATOM 1616 N N . SER B 1 60 ? -16.672 -2.43 10.547 1 60.09 60 SER B N 1
ATOM 1617 C CA . SER B 1 60 ? -15.93 -2.762 9.328 1 60.09 60 SER B CA 1
ATOM 1618 C C . SER B 1 60 ? -16.719 -2.355 8.086 1 60.09 60 SER B C 1
ATOM 1620 O O . SER B 1 60 ? -16.125 -2.08 7.035 1 60.09 60 SER B O 1
ATOM 1622 N N . THR B 1 61 ? -18.016 -2.145 8.312 1 65.69 61 THR B N 1
ATOM 1623 C CA . THR B 1 61 ? -18.875 -1.862 7.164 1 65.69 61 THR B CA 1
ATOM 1624 C C . THR B 1 61 ? -19.156 -0.367 7.051 1 65.69 61 THR B C 1
ATOM 1626 O O . THR B 1 61 ? -19.703 0.093 6.055 1 65.69 61 THR B O 1
ATOM 1629 N N . GLN B 1 62 ? -18.688 0.346 8.086 1 78.94 62 GLN B N 1
ATOM 1630 C CA . GLN B 1 62 ? -18.922 1.785 8.008 1 78.94 62 GLN B CA 1
ATOM 1631 C C . GLN B 1 62 ? -18.109 2.412 6.875 1 78.94 62 GLN B C 1
ATOM 1633 O O . GLN B 1 62 ? -16.906 2.188 6.766 1 78.94 62 GLN B O 1
ATOM 1638 N N . LYS B 1 63 ? -18.844 3.172 6.039 1 86.38 63 LYS B N 1
ATOM 1639 C CA . LYS B 1 63 ? -18.219 3.682 4.824 1 86.38 63 LYS B CA 1
ATOM 1640 C C . LYS B 1 63 ? -17.844 5.156 4.969 1 86.38 63 LYS B C 1
ATOM 1642 O O . LYS B 1 63 ? -17.266 5.75 4.062 1 86.38 63 LYS B O 1
ATOM 1647 N N . GLU B 1 64 ? -18.281 5.719 6.129 1 93.12 64 GLU B N 1
ATOM 1648 C CA . GLU B 1 64 ? -17.969 7.133 6.332 1 93.12 64 GLU B CA 1
ATOM 1649 C C . GLU B 1 64 ? -17.531 7.402 7.766 1 93.12 64 GLU B C 1
ATOM 1651 O O . GLU B 1 64 ? -18.062 6.809 8.711 1 93.12 64 GLU B O 1
ATOM 1656 N N . VAL B 1 65 ? -16.641 8.242 7.891 1 93.25 65 VAL B N 1
ATOM 1657 C CA . VAL B 1 65 ? -16.219 8.719 9.203 1 93.25 65 VAL B CA 1
ATOM 1658 C C . VAL B 1 65 ? -16.078 10.234 9.188 1 93.25 65 VAL B C 1
ATOM 1660 O O . VAL B 1 65 ? -15.695 10.812 8.164 1 93.25 65 VAL B O 1
ATOM 1663 N N . ARG B 1 66 ? -16.406 10.836 10.32 1 94.12 66 ARG B N 1
ATOM 1664 C CA . ARG B 1 66 ? -16.266 12.281 10.477 1 94.12 66 ARG B CA 1
ATOM 1665 C C . ARG B 1 66 ? -15.141 12.625 11.445 1 94.12 66 ARG B C 1
ATOM 1667 O O . ARG B 1 66 ? -15.062 12.062 12.539 1 94.12 66 ARG B O 1
ATOM 1674 N N . ILE B 1 67 ? -14.312 13.438 11 1 95.06 67 ILE B N 1
ATOM 1675 C CA . ILE B 1 67 ? -13.219 13.914 11.844 1 95.06 67 ILE B CA 1
ATOM 1676 C C . ILE B 1 67 ? -13.383 15.406 12.094 1 95.06 67 ILE B C 1
ATOM 1678 O O . ILE B 1 67 ? -13.359 16.203 11.156 1 95.06 67 ILE B O 1
ATOM 1682 N N . VAL B 1 68 ? -13.484 15.742 13.367 1 94.38 68 VAL B N 1
ATOM 1683 C CA . VAL B 1 68 ? -13.672 17.141 13.766 1 94.38 68 VAL B CA 1
ATOM 1684 C C . VAL B 1 68 ? -12.312 17.781 14.039 1 94.38 68 VAL B C 1
ATOM 1686 O O . VAL B 1 68 ? -11.43 17.141 14.625 1 94.38 68 VAL B O 1
ATOM 1689 N N . GLY B 1 69 ? -12.133 19.016 13.625 1 93.94 69 GLY B N 1
ATOM 1690 C CA . GLY B 1 69 ? -10.938 19.766 13.969 1 93.94 69 GLY B CA 1
ATOM 1691 C C . GLY B 1 69 ? -9.852 19.672 12.914 1 93.94 69 GLY B C 1
ATOM 1692 O O . GLY B 1 69 ? -8.703 20.062 13.156 1 93.94 69 GLY B O 1
ATOM 1693 N N . VAL B 1 70 ? -10.188 19.094 11.797 1 96.56 70 VAL B N 1
ATOM 1694 C CA . VAL B 1 70 ? -9.219 18.984 10.711 1 96.56 70 VAL B CA 1
ATOM 1695 C C . VAL B 1 70 ? -9.75 19.703 9.477 1 96.56 70 VAL B C 1
ATOM 1697 O O . VAL B 1 70 ? -10.859 19.422 9.008 1 96.56 70 VAL B O 1
ATOM 1700 N N . GLU B 1 71 ? -8.922 20.625 9.016 1 96.69 71 GLU B N 1
ATOM 1701 C CA . GLU B 1 71 ? -9.289 21.375 7.816 1 96.69 71 GLU B CA 1
ATOM 1702 C C . GLU B 1 71 ? -9.094 20.531 6.555 1 96.69 71 GLU B C 1
ATOM 1704 O O . GLU B 1 71 ? -8.25 19.641 6.523 1 96.69 71 GLU B O 1
ATOM 1709 N N . ALA B 1 72 ? -9.805 20.969 5.523 1 98.06 72 ALA B N 1
ATOM 1710 C CA . ALA B 1 72 ? -9.766 20.25 4.254 1 98.06 72 ALA B CA 1
ATOM 1711 C C . ALA B 1 72 ? -8.367 20.266 3.658 1 98.06 72 ALA B C 1
ATOM 1713 O O . ALA B 1 72 ? -7.879 19.234 3.178 1 98.06 72 ALA B O 1
ATOM 1714 N N . GLU B 1 73 ? -7.723 21.359 3.711 1 98.06 73 GLU B N 1
ATOM 1715 C CA . GLU B 1 73 ? -6.391 21.453 3.127 1 98.06 73 GLU B CA 1
ATOM 1716 C C . GLU B 1 73 ? -5.406 20.531 3.848 1 98.06 73 GLU B C 1
ATOM 1718 O O . GLU B 1 73 ? -4.578 19.875 3.209 1 98.06 73 GLU B O 1
ATOM 1723 N N . SER B 1 74 ? -5.488 20.453 5.133 1 97.94 74 SER B N 1
ATOM 1724 C CA . SER B 1 74 ? -4.613 19.578 5.914 1 97.94 74 SER B CA 1
ATOM 1725 C C . SER B 1 74 ? -4.848 18.109 5.578 1 97.94 74 SER B C 1
ATOM 1727 O O . SER B 1 74 ? -3.895 17.344 5.422 1 97.94 74 SER B O 1
ATOM 1729 N N . MET B 1 75 ? -6.152 17.797 5.43 1 98.5 75 MET B N 1
ATOM 1730 C CA . MET B 1 75 ? -6.473 16.422 5.062 1 98.5 75 MET B CA 1
ATOM 1731 C C . MET B 1 75 ? -5.895 16.062 3.695 1 98.5 75 MET B C 1
ATOM 1733 O O . MET B 1 75 ? -5.324 14.992 3.514 1 98.5 75 MET B O 1
ATOM 1737 N N . ASP B 1 76 ? -6.047 17 2.828 1 98.25 76 ASP B N 1
ATOM 1738 C CA . ASP B 1 76 ? -5.5 16.812 1.489 1 98.25 76 ASP B CA 1
ATOM 1739 C C . ASP B 1 76 ? -3.99 16.578 1.542 1 98.25 76 ASP B C 1
ATOM 1741 O O . ASP B 1 76 ? -3.467 15.688 0.872 1 98.25 76 ASP B O 1
ATOM 1745 N N . LEU B 1 77 ? -3.234 17.375 2.312 1 98.56 77 LEU B N 1
ATOM 1746 C CA . LEU B 1 77 ? -1.786 17.25 2.449 1 98.56 77 LEU B CA 1
ATOM 1747 C C . LEU B 1 77 ? -1.404 15.922 3.088 1 98.56 77 LEU B C 1
ATOM 1749 O O . LEU B 1 77 ? -0.433 15.289 2.672 1 98.56 77 LEU B O 1
ATOM 1753 N N . VAL B 1 78 ? -2.184 15.492 4.07 1 98.5 78 VAL B N 1
ATOM 1754 C CA . VAL B 1 78 ? -1.935 14.219 4.738 1 98.5 78 VAL B CA 1
ATOM 1755 C C . VAL B 1 78 ? -2.121 13.07 3.744 1 98.5 78 VAL B C 1
ATOM 1757 O O . VAL B 1 78 ? -1.285 12.172 3.668 1 98.5 78 VAL B O 1
ATOM 1760 N N . LEU B 1 79 ? -3.217 13.117 2.971 1 98.38 79 LEU B N 1
ATOM 1761 C CA . LEU B 1 79 ? -3.496 12.07 1.993 1 98.38 79 LEU B CA 1
ATOM 1762 C C . LEU B 1 79 ? -2.426 12.039 0.909 1 98.38 79 LEU B C 1
ATOM 1764 O O . LEU B 1 79 ? -1.946 10.969 0.533 1 98.38 79 LEU B O 1
ATOM 1768 N N . ASN B 1 80 ? -2.066 13.188 0.445 1 98.06 80 ASN B N 1
ATOM 1769 C CA . ASN B 1 80 ? -0.991 13.242 -0.54 1 98.06 80 ASN B CA 1
ATOM 1770 C C . ASN B 1 80 ? 0.301 12.641 0.006 1 98.06 80 ASN B C 1
ATOM 1772 O O . ASN B 1 80 ? 0.969 11.867 -0.682 1 98.06 80 ASN B O 1
ATOM 1776 N N . TYR B 1 81 ? 0.629 12.961 1.205 1 98.5 81 TYR B N 1
ATOM 1777 C CA . TYR B 1 81 ? 1.833 12.438 1.843 1 98.5 81 TYR B CA 1
ATOM 1778 C C . TYR B 1 81 ? 1.778 10.922 1.953 1 98.5 81 TYR B C 1
ATOM 1780 O O . TYR B 1 81 ? 2.775 10.234 1.712 1 98.5 81 TYR B O 1
ATOM 1788 N N . ALA B 1 82 ? 0.631 10.422 2.318 1 98.56 82 ALA B N 1
ATOM 1789 C CA . ALA B 1 82 ? 0.464 8.984 2.5 1 98.56 82 ALA B CA 1
ATOM 1790 C C . ALA B 1 82 ? 0.851 8.219 1.234 1 98.56 82 ALA B C 1
ATOM 1792 O O . ALA B 1 82 ? 1.511 7.18 1.306 1 98.56 82 ALA B O 1
ATOM 1793 N N . TYR B 1 83 ? 0.535 8.781 0.082 1 98.44 83 TYR B N 1
ATOM 1794 C CA . TYR B 1 83 ? 0.706 8.062 -1.172 1 98.44 83 TYR B CA 1
ATOM 1795 C C . TYR B 1 83 ? 2.02 8.438 -1.846 1 98.44 83 TYR B C 1
ATOM 1797 O O . TYR B 1 83 ? 2.479 7.746 -2.758 1 98.44 83 TYR B O 1
ATOM 1805 N N . THR B 1 84 ? 2.703 9.562 -1.422 1 98 84 THR B N 1
ATOM 1806 C CA . THR B 1 84 ? 3.812 10.047 -2.234 1 98 84 THR B CA 1
ATOM 1807 C C . THR B 1 84 ? 5.023 10.359 -1.363 1 98 84 THR B C 1
ATOM 1809 O O . THR B 1 84 ? 6.141 10.5 -1.871 1 98 84 THR B O 1
ATOM 1812 N N . SER B 1 85 ? 4.801 10.555 -0.105 1 97.5 85 SER B N 1
ATOM 1813 C CA . SER B 1 85 ? 5.82 10.984 0.846 1 97.5 85 SER B CA 1
ATOM 1814 C C . SER B 1 85 ? 6.129 12.469 0.688 1 97.5 85 SER B C 1
ATOM 1816 O O . SER B 1 85 ? 7.121 12.961 1.23 1 97.5 85 SER B O 1
ATOM 1818 N N . ARG B 1 86 ? 5.297 13.164 -0.062 1 97.12 86 ARG B N 1
ATOM 1819 C CA . ARG B 1 86 ? 5.562 14.578 -0.308 1 97.12 86 ARG B CA 1
ATOM 1820 C C . ARG B 1 86 ? 4.551 15.453 0.414 1 97.12 86 ARG B C 1
ATOM 1822 O O . ARG B 1 86 ? 3.363 15.125 0.472 1 97.12 86 ARG B O 1
ATOM 1829 N N . VAL B 1 87 ? 5.039 16.5 0.951 1 96.88 87 VAL B N 1
ATOM 1830 C CA . VAL B 1 87 ? 4.191 17.516 1.581 1 96.88 87 VAL B CA 1
ATOM 1831 C C . VAL B 1 87 ? 4.754 18.906 1.31 1 96.88 87 VAL B C 1
ATOM 1833 O O . VAL B 1 87 ? 5.945 19.141 1.506 1 96.88 87 VAL B O 1
ATOM 1836 N N . ILE B 1 88 ? 3.957 19.766 0.787 1 96.44 88 ILE B N 1
ATOM 1837 C CA . ILE B 1 88 ? 4.371 21.141 0.515 1 96.44 88 ILE B CA 1
ATOM 1838 C C . ILE B 1 88 ? 3.896 22.047 1.644 1 96.44 88 ILE B C 1
ATOM 1840 O O . ILE B 1 88 ? 2.693 22.234 1.842 1 96.44 88 ILE B O 1
ATOM 1844 N N . LEU B 1 89 ? 4.816 22.641 2.291 1 96.06 89 LEU B N 1
ATOM 1845 C CA . LEU B 1 89 ? 4.516 23.484 3.449 1 96.06 89 LEU B CA 1
ATOM 1846 C C . LEU B 1 89 ? 4.602 24.953 3.09 1 96.06 89 LEU B C 1
ATOM 1848 O O . LEU B 1 89 ? 5.473 25.375 2.322 1 96.06 89 LEU B O 1
ATOM 1852 N N . THR B 1 90 ? 3.734 25.719 3.537 1 94.75 90 THR B N 1
ATOM 1853 C CA . THR B 1 90 ? 3.738 27.188 3.482 1 94.75 90 THR B CA 1
ATOM 1854 C C . THR B 1 90 ? 3.43 27.781 4.852 1 94.75 90 THR B C 1
ATOM 1856 O O . THR B 1 90 ? 2.975 27.062 5.754 1 94.75 90 THR B O 1
ATOM 1859 N N . GLU B 1 91 ? 3.635 29.031 5.047 1 89.56 91 GLU B N 1
ATOM 1860 C CA . GLU B 1 91 ? 3.301 29.703 6.301 1 89.56 91 GLU B CA 1
ATOM 1861 C C . GLU B 1 91 ? 1.805 29.625 6.586 1 89.56 91 GLU B C 1
ATOM 1863 O O . GLU B 1 91 ? 1.394 29.547 7.746 1 89.56 91 GLU B O 1
ATOM 1868 N N . ALA B 1 92 ? 1.005 29.531 5.535 1 93.31 92 ALA B N 1
ATOM 1869 C CA . ALA B 1 92 ? -0.45 29.562 5.668 1 93.31 92 ALA B CA 1
ATOM 1870 C C . ALA B 1 92 ? -0.995 28.219 6.129 1 93.31 92 ALA B C 1
ATOM 1872 O O . ALA B 1 92 ? -2.027 28.156 6.801 1 93.31 92 ALA B O 1
ATOM 1873 N N . ASN B 1 93 ? -0.247 27.141 5.898 1 95.81 93 ASN B N 1
ATOM 1874 C CA . ASN B 1 93 ? -0.875 25.844 6.137 1 95.81 93 ASN B CA 1
ATOM 1875 C C . ASN B 1 93 ? -0.158 25.062 7.234 1 95.81 93 ASN B C 1
ATOM 1877 O O . ASN B 1 93 ? -0.709 24.109 7.785 1 95.81 93 ASN B O 1
ATOM 1881 N N . VAL B 1 94 ? 1.047 25.484 7.621 1 94.75 94 VAL B N 1
ATOM 1882 C CA . VAL B 1 94 ? 1.946 24.672 8.422 1 94.75 94 VAL B CA 1
ATOM 1883 C C . VAL B 1 94 ? 1.342 24.453 9.812 1 94.75 94 VAL B C 1
ATOM 1885 O O . VAL B 1 94 ? 1.452 23.359 10.375 1 94.75 94 VAL B O 1
ATOM 1888 N N . GLN B 1 95 ? 0.717 25.391 10.398 1 91 95 GLN B N 1
ATOM 1889 C CA . GLN B 1 95 ? 0.171 25.234 11.742 1 91 95 GLN B CA 1
ATOM 1890 C C . GLN B 1 95 ? -0.994 24.25 11.758 1 91 95 GLN B C 1
ATOM 1892 O O . GLN B 1 95 ? -1.06 23.375 12.609 1 91 95 GLN B O 1
ATOM 1897 N N . ALA B 1 96 ? -1.916 24.453 10.828 1 94 96 ALA B N 1
ATOM 1898 C CA . ALA B 1 96 ? -3.064 23.547 10.734 1 94 96 ALA B CA 1
ATOM 1899 C C . ALA B 1 96 ? -2.621 22.125 10.43 1 94 96 ALA B C 1
ATOM 1901 O O . ALA B 1 96 ? -3.166 21.172 10.992 1 94 96 ALA B O 1
ATOM 1902 N N . LEU B 1 97 ? -1.595 21.984 9.617 1 96.56 97 LEU B N 1
ATOM 1903 C CA . LEU B 1 97 ? -1.091 20.656 9.281 1 96.56 97 LEU B CA 1
ATOM 1904 C C . LEU B 1 97 ? -0.388 20.016 10.469 1 96.56 97 LEU B C 1
ATOM 1906 O O . LEU B 1 97 ? -0.512 18.812 10.695 1 96.56 97 LEU B O 1
ATOM 1910 N N . PHE B 1 98 ? 0.302 20.828 11.227 1 94.31 98 PHE B N 1
ATOM 1911 C CA . PHE B 1 98 ? 0.922 20.328 12.453 1 94.31 98 PHE B CA 1
ATOM 1912 C C . PHE B 1 98 ? -0.122 19.719 13.383 1 94.31 98 PHE B C 1
ATOM 1914 O O . PHE B 1 98 ? 0.064 18.625 13.891 1 94.31 98 PHE B O 1
ATOM 1921 N N . THR B 1 99 ? -1.163 20.438 13.539 1 93.5 99 THR B N 1
ATOM 1922 C CA . THR B 1 99 ? -2.234 19.984 14.422 1 93.5 99 THR B CA 1
ATOM 1923 C C . THR B 1 99 ? -2.871 18.703 13.883 1 93.5 99 THR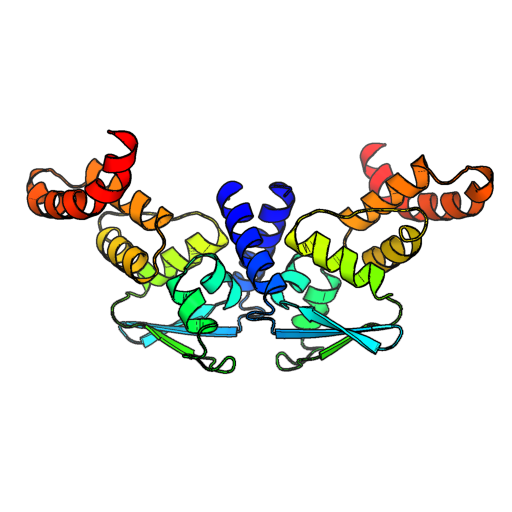 B C 1
ATOM 1925 O O . THR B 1 99 ? -3.072 17.734 14.625 1 93.5 99 THR B O 1
ATOM 1928 N N . ALA B 1 100 ? -3.158 18.656 12.594 1 96.62 100 ALA B N 1
ATOM 1929 C CA . ALA B 1 100 ? -3.734 17.469 11.961 1 96.62 100 ALA B CA 1
ATOM 1930 C C . ALA B 1 100 ? -2.811 16.266 12.117 1 96.62 100 ALA B C 1
ATOM 1932 O O . ALA B 1 100 ? -3.262 15.172 12.461 1 96.62 100 ALA B O 1
ATOM 1933 N N . ALA B 1 101 ? -1.531 16.484 11.875 1 97.19 101 ALA B N 1
ATOM 1934 C CA . ALA B 1 101 ? -0.544 15.414 11.984 1 97.19 101 ALA B CA 1
ATOM 1935 C C . ALA B 1 101 ? -0.465 14.883 13.414 1 97.19 101 ALA 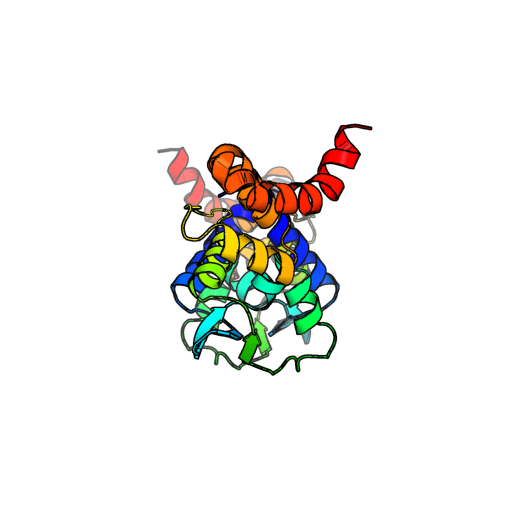B C 1
ATOM 1937 O O . ALA B 1 101 ? -0.23 13.688 13.625 1 97.19 101 ALA B O 1
ATOM 1938 N N . SER B 1 102 ? -0.647 15.781 14.352 1 93.62 102 SER B N 1
ATOM 1939 C CA . SER B 1 102 ? -0.695 15.383 15.758 1 93.62 102 SER B CA 1
ATOM 1940 C C . SER B 1 102 ? -1.923 14.523 16.047 1 93.62 102 SER B C 1
ATOM 1942 O O . SER B 1 102 ? -1.817 13.469 16.672 1 93.62 102 SER B O 1
ATOM 1944 N N . ILE B 1 103 ? -3.064 14.883 15.602 1 94.12 103 ILE B N 1
ATOM 1945 C CA . ILE B 1 103 ? -4.305 14.133 15.773 1 94.12 103 ILE B CA 1
ATOM 1946 C C . ILE B 1 103 ? -4.168 12.75 15.133 1 94.12 103 ILE B C 1
ATOM 1948 O O . ILE B 1 103 ? -4.484 11.742 15.766 1 94.12 103 ILE B O 1
ATOM 1952 N N . PHE B 1 104 ? -3.627 12.75 13.898 1 97.19 104 PHE B N 1
ATOM 1953 C CA . PHE B 1 104 ? -3.525 11.516 13.133 1 97.19 104 PHE B CA 1
ATOM 1954 C C . PHE B 1 104 ? -2.312 10.703 13.57 1 97.19 104 PHE B C 1
ATOM 1956 O O . PHE B 1 104 ? -2.119 9.57 13.125 1 97.19 104 PHE B O 1
ATOM 1963 N N . GLN B 1 105 ? -1.448 11.273 14.438 1 96.31 105 GLN B N 1
ATOM 1964 C CA . GLN B 1 105 ? -0.257 10.602 14.945 1 96.31 105 GLN B CA 1
ATOM 1965 C C . GLN B 1 105 ? 0.685 10.211 13.812 1 96.31 105 GLN B C 1
ATOM 1967 O O . GLN B 1 105 ? 1.082 9.047 13.703 1 96.31 105 GLN B O 1
ATOM 1972 N N . ILE B 1 106 ? 1.087 11.164 13.039 1 97.56 106 ILE B N 1
ATOM 1973 C CA . ILE B 1 106 ? 2.053 10.992 11.953 1 97.56 106 ILE B CA 1
ATOM 1974 C C . ILE B 1 106 ? 3.293 11.836 12.234 1 97.56 106 ILE B C 1
ATOM 1976 O O . ILE B 1 106 ? 3.42 12.961 11.727 1 97.56 106 ILE B O 1
ATOM 1980 N N . PRO B 1 107 ? 4.234 11.266 12.891 1 95.31 107 PRO B N 1
ATOM 1981 C CA . PRO B 1 107 ? 5.379 12.055 13.352 1 95.31 107 PRO B CA 1
ATOM 1982 C C . PRO B 1 107 ? 6.203 12.633 12.203 1 95.31 107 PRO B C 1
ATOM 1984 O O . PRO B 1 107 ? 6.758 13.727 12.328 1 95.31 107 PRO B O 1
ATOM 1987 N N . SER B 1 108 ? 6.312 11.953 11.125 1 95.81 108 SER B N 1
ATOM 1988 C CA . SER B 1 108 ? 7.117 12.43 10 1 95.81 108 SER B CA 1
ATOM 1989 C C . SER B 1 108 ? 6.609 13.773 9.484 1 95.81 108 SER B C 1
ATOM 1991 O O . SER B 1 108 ? 7.398 14.672 9.211 1 95.81 108 SER B O 1
ATOM 1993 N N . ILE B 1 109 ? 5.297 13.875 9.383 1 97.19 109 ILE B N 1
ATOM 1994 C CA . ILE B 1 109 ? 4.723 15.141 8.945 1 97.19 109 ILE B CA 1
ATOM 1995 C C . ILE B 1 109 ? 4.875 16.188 10.039 1 97.19 109 ILE B C 1
ATOM 1997 O O . ILE B 1 109 ? 5.234 17.344 9.766 1 97.19 109 ILE B O 1
ATOM 2001 N N . GLN B 1 110 ? 4.605 15.781 11.25 1 94.88 110 GLN B N 1
ATOM 2002 C CA . GLN B 1 110 ? 4.727 16.703 12.375 1 94.88 110 GLN B CA 1
ATOM 2003 C C . GLN B 1 110 ? 6.137 17.281 12.461 1 94.88 110 GLN B C 1
ATOM 2005 O O . GLN B 1 110 ? 6.305 18.484 12.633 1 94.88 110 GLN B O 1
ATOM 2010 N N . ASP B 1 111 ? 7.094 16.422 12.297 1 93.75 111 ASP B N 1
ATOM 2011 C CA . ASP B 1 111 ? 8.492 16.844 12.352 1 93.75 111 ASP B CA 1
ATOM 2012 C C . ASP B 1 111 ? 8.812 17.828 11.234 1 93.75 111 ASP B C 1
ATOM 2014 O O . ASP B 1 111 ? 9.508 18.828 11.461 1 93.75 111 ASP B O 1
ATOM 2018 N N . GLN B 1 112 ? 8.328 17.562 10.086 1 94.38 112 GLN B N 1
ATOM 2019 C CA . GLN B 1 112 ? 8.555 18.469 8.961 1 94.38 112 GLN B CA 1
ATOM 2020 C C . GLN B 1 112 ? 7.922 19.828 9.203 1 94.38 112 GLN B C 1
ATOM 2022 O O . GLN B 1 112 ? 8.516 20.859 8.898 1 94.38 112 GLN B O 1
ATOM 2027 N N . CYS B 1 113 ? 6.758 19.828 9.719 1 93.38 113 CYS B N 1
ATOM 2028 C CA . CYS B 1 113 ? 6.078 21.078 10.047 1 93.38 113 CYS B CA 1
ATOM 2029 C C . CYS B 1 113 ? 6.855 21.859 11.094 1 93.38 113 CYS B C 1
ATOM 2031 O O . CYS B 1 113 ? 7.047 23.062 10.953 1 93.38 113 CYS B O 1
ATOM 2033 N N . ALA B 1 114 ? 7.328 21.156 12.125 1 90.44 114 ALA B N 1
ATOM 2034 C CA . ALA B 1 114 ? 8.094 21.797 13.195 1 90.44 114 ALA B CA 1
ATOM 2035 C C . ALA B 1 114 ? 9.375 22.422 12.656 1 90.44 114 ALA B C 1
ATOM 2037 O O . ALA B 1 114 ? 9.703 23.562 12.984 1 90.44 114 ALA B O 1
ATOM 2038 N N . LYS B 1 115 ? 10.039 21.703 11.852 1 90.75 115 LYS B N 1
ATOM 2039 C CA . LYS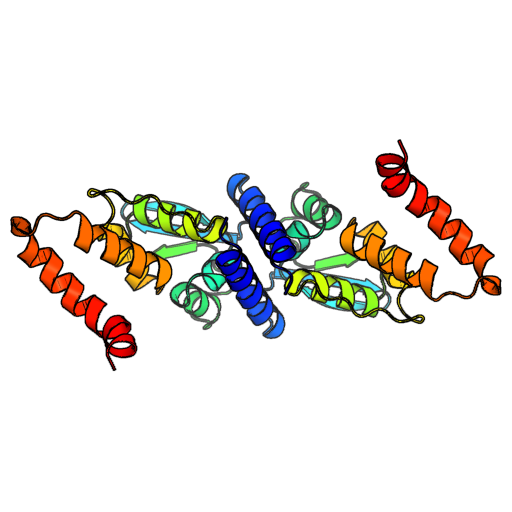 B 1 115 ? 11.273 22.219 11.258 1 90.75 115 LYS B CA 1
ATOM 2040 C C . LYS B 1 115 ? 11 23.469 10.422 1 90.75 115 LYS B C 1
ATOM 2042 O O . LYS B 1 115 ? 11.766 24.438 10.469 1 90.75 115 LYS B O 1
ATOM 2047 N N . TYR B 1 116 ? 10.008 23.438 9.664 1 91.56 116 TYR B N 1
ATOM 2048 C CA . TYR B 1 116 ? 9.617 24.578 8.852 1 91.56 116 TYR B CA 1
ATOM 2049 C C . TYR B 1 116 ? 9.344 25.797 9.727 1 91.56 116 TYR B C 1
ATOM 2051 O O . TYR B 1 116 ? 9.82 26.891 9.438 1 91.56 116 TYR B O 1
ATOM 2059 N N . MET B 1 117 ? 8.547 25.609 10.758 1 86.69 117 MET B N 1
ATOM 2060 C CA . MET B 1 117 ? 8.164 26.688 11.656 1 86.69 117 MET B CA 1
ATOM 2061 C C . MET B 1 117 ? 9.391 27.266 12.367 1 86.69 117 MET B C 1
ATOM 2063 O O . MET B 1 117 ? 9.492 28.484 12.555 1 86.69 117 MET B O 1
ATOM 2067 N N . ILE B 1 118 ? 10.336 26.406 12.695 1 83 118 ILE B N 1
ATOM 2068 C CA . ILE B 1 118 ? 11.555 26.844 13.367 1 83 118 ILE B CA 1
ATOM 2069 C C . ILE B 1 118 ? 12.406 27.672 12.414 1 83 118 ILE B C 1
ATOM 2071 O O . ILE B 1 118 ? 12.977 28.688 12.812 1 83 118 ILE B O 1
ATOM 2075 N N . SER B 1 119 ? 12.406 27.312 11.219 1 84.38 119 SER B N 1
ATOM 2076 C CA . SER B 1 119 ? 13.297 27.953 10.258 1 84.38 119 SER B CA 1
ATOM 2077 C C . SER B 1 119 ? 12.664 29.219 9.688 1 84.38 119 SER B C 1
ATOM 2079 O O . SER B 1 119 ? 13.375 30.109 9.219 1 84.38 119 SER B O 1
ATOM 2081 N N . HIS B 1 120 ? 11.43 29.438 9.562 1 78.62 120 HIS B N 1
ATOM 2082 C CA . HIS B 1 120 ? 10.805 30.516 8.797 1 78.62 120 HIS B CA 1
ATOM 2083 C C . HIS B 1 120 ? 9.992 31.438 9.695 1 78.62 120 HIS B C 1
ATOM 2085 O O . HIS B 1 120 ? 9.617 32.531 9.289 1 78.62 120 HIS B O 1
ATOM 2091 N N . LEU B 1 121 ? 9.5 31 10.688 1 64.56 121 LEU B N 1
ATOM 2092 C CA . LEU B 1 121 ? 8.625 31.875 11.469 1 64.56 121 LEU B CA 1
ATOM 2093 C C . LEU B 1 121 ? 9.438 32.781 12.375 1 64.56 121 LEU B C 1
ATOM 2095 O O . LEU B 1 121 ? 10.438 32.375 12.953 1 64.56 121 LEU B O 1
ATOM 2099 N N . ASP B 1 122 ? 9.547 34.031 11.938 1 57.28 122 ASP B N 1
ATOM 2100 C CA . ASP B 1 122 ? 10.227 35.156 12.57 1 57.28 122 ASP B CA 1
ATOM 2101 C C . ASP B 1 122 ? 10.086 35.094 14.094 1 57.28 122 ASP B C 1
ATOM 2103 O O . ASP B 1 122 ? 8.984 34.875 14.609 1 57.28 122 ASP B O 1
ATOM 2107 N N . PRO B 1 123 ? 11.266 35.094 14.719 1 51.22 123 PRO B N 1
ATOM 2108 C CA . PRO B 1 123 ? 11.32 35.125 16.172 1 51.22 123 PRO B CA 1
ATOM 2109 C C . PRO B 1 123 ? 10.328 36.125 16.766 1 51.22 123 PRO B C 1
ATOM 2111 O O . PRO B 1 123 ? 9.898 35.969 17.922 1 51.22 123 PRO B O 1
ATOM 2114 N N . GLN B 1 124 ? 10.219 37.219 16.203 1 51.56 124 GLN B N 1
ATOM 2115 C CA . GLN B 1 124 ? 9.289 38.156 16.812 1 51.56 124 GLN B CA 1
ATOM 2116 C C . GLN B 1 124 ? 7.914 37.531 17.016 1 51.56 124 GLN B C 1
ATOM 2118 O O . GLN B 1 124 ? 7.176 37.906 17.922 1 51.56 124 GLN B O 1
ATOM 2123 N N . ASN B 1 125 ? 7.48 36.812 16.141 1 50.22 125 ASN B N 1
ATOM 2124 C CA . ASN B 1 125 ? 6.273 36 16.328 1 50.22 125 ASN B CA 1
ATOM 2125 C C . ASN B 1 125 ? 6.574 34.688 17.062 1 50.22 125 ASN B C 1
ATOM 2127 O O . ASN B 1 125 ? 5.77 33.75 17.031 1 50.22 125 ASN B O 1
ATOM 2131 N N . SER B 1 126 ? 7.734 34.5 17.469 1 47.41 126 SER B N 1
ATOM 2132 C CA . SER B 1 126 ? 8.477 33.438 18.109 1 47.41 126 SER B CA 1
ATOM 2133 C C . SER B 1 126 ? 7.734 32.906 19.328 1 47.41 126 SER B C 1
ATOM 2135 O O . SER B 1 126 ? 8.016 31.781 19.797 1 47.41 126 SER B O 1
ATOM 2137 N N . ILE B 1 127 ? 7.113 33.812 19.984 1 49.53 127 ILE B N 1
ATOM 2138 C CA . ILE B 1 127 ? 6.484 33.312 21.188 1 49.53 127 ILE B CA 1
ATOM 2139 C C . ILE B 1 127 ? 5.629 32.094 20.859 1 49.53 127 ILE B C 1
ATOM 2141 O O . ILE B 1 127 ? 5.656 31.094 21.578 1 49.53 127 ILE B O 1
ATOM 2145 N N . GLY B 1 128 ? 4.934 32.219 19.859 1 47.03 128 GLY B N 1
ATOM 2146 C CA . GLY B 1 128 ? 4.059 31.141 19.453 1 47.03 128 GLY B CA 1
ATOM 2147 C C . GLY B 1 128 ? 4.816 29.922 18.984 1 47.03 128 GLY B C 1
ATOM 2148 O O . GLY B 1 128 ? 4.441 28.781 19.297 1 47.03 128 GLY B O 1
ATOM 2149 N N . VAL B 1 129 ? 5.852 30.172 18.25 1 51.19 129 VAL B N 1
ATOM 2150 C CA . VAL B 1 129 ? 6.707 29.094 17.781 1 51.19 129 VAL B CA 1
ATOM 2151 C C . VAL B 1 129 ? 7.418 28.438 18.953 1 51.19 129 VAL B C 1
ATOM 2153 O O . VAL B 1 129 ? 7.633 27.219 18.953 1 51.19 129 VAL B O 1
ATOM 2156 N N . PHE B 1 130 ? 7.867 29.156 19.906 1 47.12 130 PHE B N 1
ATOM 2157 C CA . PHE B 1 130 ? 8.539 28.641 21.094 1 47.12 130 PHE B CA 1
ATOM 2158 C C . PHE B 1 130 ? 7.645 27.672 21.844 1 47.12 130 PHE B C 1
ATOM 2160 O O . PHE B 1 130 ? 8.117 26.656 22.344 1 47.12 130 PHE B O 1
ATOM 2167 N N . ILE B 1 131 ? 6.465 28.078 22 1 50.75 131 ILE B N 1
ATOM 2168 C CA . ILE B 1 131 ? 5.621 27.141 22.75 1 50.75 131 ILE B CA 1
ATOM 2169 C C . ILE B 1 131 ? 5.504 25.828 21.984 1 50.75 131 ILE B C 1
ATOM 2171 O O . ILE B 1 131 ? 5.496 24.75 22.578 1 50.75 131 ILE B O 1
ATOM 2175 N N . PHE B 1 132 ? 5.57 26.016 20.812 1 50.38 132 PHE B N 1
ATOM 2176 C CA . PHE B 1 132 ? 5.359 24.844 19.984 1 50.38 132 PHE B CA 1
ATOM 2177 C C . PHE B 1 132 ? 6.582 23.922 20.016 1 50.38 132 PHE B C 1
ATOM 2179 O O . PHE B 1 132 ? 6.453 22.703 20.094 1 50.38 132 PHE B O 1
ATOM 2186 N N . ALA B 1 133 ? 7.789 24.562 19.859 1 50.75 133 ALA B N 1
ATOM 2187 C CA . ALA B 1 133 ? 9.016 23.766 19.922 1 50.75 133 ALA B CA 1
ATOM 2188 C C . ALA B 1 133 ? 9.148 23.047 21.25 1 50.75 133 ALA B C 1
ATOM 2190 O O . ALA B 1 133 ? 9.656 21.922 21.312 1 50.75 133 ALA B O 1
ATOM 2191 N N . ASP B 1 134 ? 8.922 23.781 22.219 1 48.78 134 ASP B N 1
ATOM 2192 C CA . ASP B 1 134 ? 9.016 23.156 23.531 1 48.78 134 ASP B CA 1
ATOM 2193 C C . ASP B 1 134 ? 8.148 21.906 23.625 1 48.78 134 ASP B C 1
ATOM 2195 O O . ASP B 1 134 ? 8.547 20.906 24.219 1 48.78 134 ASP B O 1
ATOM 2199 N N . HIS B 1 135 ? 7.035 22.016 23.062 1 47.72 135 HIS B N 1
ATOM 2200 C CA . HIS B 1 135 ? 6.164 20.844 23.125 1 47.72 135 HIS B CA 1
ATOM 2201 C C . HIS B 1 135 ? 6.652 19.734 22.188 1 47.72 135 HIS B C 1
ATOM 2203 O O . HIS B 1 135 ? 6.559 18.562 22.516 1 47.72 135 HIS B O 1
ATOM 2209 N N . TYR B 1 136 ? 7.055 20.141 21.062 1 48.44 136 TYR B N 1
ATOM 2210 C CA . TYR B 1 136 ? 7.527 19.141 20.094 1 48.44 136 TYR B CA 1
ATOM 2211 C C . TYR B 1 136 ? 8.969 18.75 20.391 1 48.44 136 TYR B C 1
ATOM 2213 O O . TYR B 1 136 ? 9.359 17.594 20.172 1 48.44 136 TYR B O 1
ATOM 2221 N N . GLY B 1 137 ? 9.914 19.75 20.594 1 46.81 137 GLY B N 1
ATOM 2222 C CA . GLY B 1 137 ? 11.312 19.484 20.875 1 46.81 137 GLY B CA 1
ATOM 2223 C C . GLY B 1 137 ? 11.531 18.438 21.953 1 46.81 137 GLY B C 1
ATOM 2224 O O . GLY B 1 137 ? 12.641 17.922 22.109 1 46.81 137 GLY B O 1
ATOM 2225 N N . HIS B 1 138 ? 10.812 18.516 22.938 1 45 138 HIS B N 1
ATOM 2226 C CA . HIS B 1 138 ? 11.188 17.656 24.047 1 45 138 HIS B CA 1
ATOM 2227 C C . HIS B 1 138 ? 11.141 16.188 23.656 1 45 138 HIS B C 1
ATOM 2229 O O . HIS B 1 138 ? 11.922 15.383 24.172 1 45 138 HIS B O 1
ATOM 2235 N N . GLN B 1 139 ? 10.266 15.742 22.891 1 43.97 139 GLN B N 1
ATOM 2236 C CA . GLN B 1 139 ? 10.273 14.297 22.703 1 43.97 139 GLN B CA 1
ATOM 2237 C C . GLN B 1 139 ? 11.391 13.875 21.75 1 43.97 139 GLN B C 1
ATOM 2239 O O . GLN B 1 139 ? 12.078 12.883 21.984 1 43.97 139 GLN B O 1
ATOM 2244 N N . GLU B 1 140 ? 11.648 14.461 20.594 1 42.81 140 GLU B N 1
ATOM 2245 C CA . GLU B 1 140 ? 12.664 13.977 19.688 1 42.81 140 GLU B CA 1
ATOM 2246 C C . GLU B 1 140 ? 14.055 14.484 20.078 1 42.81 140 GLU B C 1
ATOM 2248 O O . GLU B 1 140 ? 15.047 13.773 19.922 1 42.81 140 GLU B O 1
ATOM 2253 N N . LEU B 1 141 ? 14.25 15.734 20.438 1 39 141 LEU B N 1
ATOM 2254 C CA . LEU B 1 141 ? 15.578 16.234 20.75 1 39 141 LEU B CA 1
ATOM 2255 C C . LEU B 1 141 ? 16.094 15.633 22.047 1 39 141 LEU B C 1
ATOM 2257 O O . LEU B 1 141 ? 17.297 15.656 22.312 1 39 141 LEU B O 1
ATOM 2261 N N . GLY B 1 142 ? 15.258 15.32 22.906 1 37.84 142 GLY B N 1
ATOM 2262 C CA . GLY B 1 142 ? 15.828 14.734 24.109 1 37.84 142 GLY B CA 1
ATOM 2263 C C . GLY B 1 142 ? 16.562 13.43 23.859 1 37.84 142 GLY B C 1
ATOM 2264 O O . GLY B 1 142 ? 17.422 13.031 24.656 1 37.84 142 GLY B O 1
ATOM 2265 N N . ASP B 1 143 ? 16.109 12.617 22.875 1 38.62 143 ASP B N 1
ATOM 2266 C CA . ASP B 1 143 ? 16.844 11.367 22.688 1 38.62 143 ASP B CA 1
ATOM 2267 C C . ASP B 1 143 ? 18.125 11.594 21.906 1 38.62 143 ASP B C 1
ATOM 2269 O O . ASP B 1 143 ? 18.938 10.672 21.766 1 38.62 143 ASP B O 1
ATOM 2273 N N . ARG B 1 144 ? 18.344 12.664 21.078 1 33.59 144 ARG B N 1
ATOM 2274 C CA . ARG B 1 144 ? 19.656 12.852 20.453 1 33.59 144 ARG B CA 1
ATOM 2275 C C . ARG B 1 144 ? 20.609 13.586 21.391 1 33.59 144 ARG B C 1
ATOM 2277 O O . ARG B 1 144 ? 21.812 13.656 21.125 1 33.59 144 ARG B O 1
ATOM 2284 N N . SER B 1 145 ? 20.156 14.391 22.281 1 29.86 145 SER B N 1
ATOM 2285 C CA . SER B 1 145 ? 21.109 15.125 23.125 1 29.86 145 SER B CA 1
ATOM 2286 C C . SER B 1 145 ? 21.594 14.266 24.281 1 29.86 145 SER B C 1
ATOM 2288 O O . SER B 1 145 ? 22.484 14.672 25.031 1 29.86 145 SER B O 1
ATOM 2290 N N . LYS B 1 146 ? 20.875 13.172 24.625 1 32.06 146 LYS B N 1
ATOM 2291 C CA . LYS B 1 146 ? 21.594 12.367 25.594 1 32.06 146 LYS B CA 1
ATOM 2292 C C . LYS B 1 146 ? 22.484 11.336 24.906 1 32.06 146 LYS B C 1
ATOM 2294 O O . LYS B 1 146 ? 22.141 10.836 23.828 1 32.06 146 LYS B O 1
#

InterPro domains:
  IPR000210 BTB/POZ domain [PF00651] (14-120)
  IPR000210 BTB/POZ domain [PS50097] (23-91)
  IPR000210 BTB/POZ domain [SM00225] (23-121)
  IPR011333 SKP1/BTB/POZ domain superfamily [G3DSA:3.30.710.10] (3-145)
  IPR011333 SKP1/BTB/POZ domain superfamily [SSF54695] (3-119)

pLDDT: mean 85.13, std 19.72, range [29.86, 98.69]

Nearest PDB structures (foldseek):
  8h37-assembly1_A  TM=9.167E-01  e=4.550E-12  Homo sapiens
  8h37-assembly1_N  TM=9.098E-01  e=6.938E-12  Homo sapiens
  8khp-assembly1_B  TM=9.053E-01  e=7.369E-12  Homo sapiens
  4hxi-assembly1_A  TM=8.857E-01  e=2.181E-11  Homo sapiens
  9dtq-assembly1_B  TM=8.736E-01  e=3.492E-10  Homo sapiens

Foldseek 3Di:
DDPVVVLVVLLVQVVCLVVVHPQQAWEAEPPGDIGGHHLVLLLVQFVLSVCCCPVPVDDVNHRYDYDYLADPVLVVQVRCCSSPVDGDDDPVCLVSNLVVCVNRVRVSSNVVSLVVCVVPVDCVVVVVNVVVCVVVVVPVVVVVVD/DDPVVVLVVLLVQVVCLVVVHPQQAWEAEPPGDIGGHHLVLLLVQFVLSVCCCPVPVDDVNHRYDYDYLADPVLVVQVRCCSSPVDGDDDPVCLVSNLVVCVNRVRVSSNVVSLVVCVVPPDCVNVVVNVVVCVVVVVPPVVVVVD

Sequence (292 aa):
MDPFHACSILKQLKTMYDEGQLTDIVVEVDHGKTFSCHRNVLAAISPYFRSMFTSGLTESTQKEVRIVGVEAESMDLVLNYAYTSRVILTEANVQALFTAASIFQIPSIQDQCAKYMISHLDPQNSIGVFIFADHYGHQELGDRSKMDPFHACSILKQLKTMYDEGQLTDIVVEVDHGKTFSCHRNVLAAISPYFRSMFTSGLTESTQKEVRIVGVEAESMDLVLNYAYTSRVILTEANVQALFTAASIFQIPSIQDQCAKYMISHLDPQNSIGVFIFADHYGHQELGDRSK

Secondary structur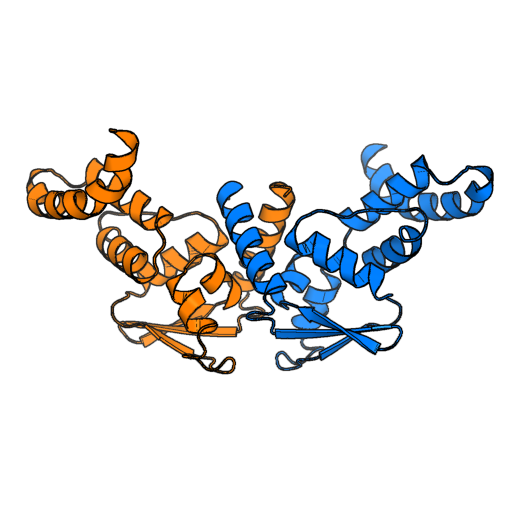e (DSSP, 8-state):
--HHHHHHHHHHHHHHHHTT-S--EEEE-GGG-EEEE-HHHHHHH-HHHHHHHHSSSS-TT--EEE-TT--HHHHHHHHHHHHHS-----TTTHHHHHHHHHHHT-HHHHHHHHHHHHHHS-GGGHHHHHHHHHHHHHHHHHHHH-/--HHHHHHHHHHHHHHHHTT-S--EEEE-GGG-EEEE-HHHHHHH-HHHHHHHHSSSS-TT--EEE-TT--HHHHHHHHHHHHHS-----TTTHHHHHHHHHHHT-HHHHHHHHHHHHHHS-GGGHHHHHHHHHHHHHHHHHHHH-

Radius of gyration: 22.91 Å; Cα contacts (8 Å, |Δi|>4): 399; chains: 2; bounding box: 41×72×56 Å

=== Feature glossary ===
Feature key, reading from the visual/contextual features back to the raw sequence:

Rendered structure images. Structure images are PyMOL renders from six orthogonal camera directions. Cartoon representation draws helices as coils and strands as arrows; sticks shows the backbone as bonds; surface shows the solvent-excluded envelope. Rainbow coloring maps sequence position to hue (blue→red, N→C); chain coloring assigns a distinct color per polypeptide.

Contact-map, Ramachandran, and PAE plots. Three diagnostic plots accompany the record. The Cα contact map visualizes the tertiary structure as a 2D adjacency matrix (8 Å cutoff, sequence-local contacts suppressed). The Ramachandran plot shows the distribution of backbone (φ, ψ) torsions, with points in the α and β basins reflecting secondary structure content. The PAE plot shows AlphaFold's inter-residue confidence as a color matrix.

InterPro / GO / CATH / organism. The annotation block draws on four external resources. InterPro: which protein families and domains the sequence belongs to. GO: standardized terms for what the protein does, what process it participates in, and where in the cell it acts. CATH: which structural fold it has in the CATH hierarchy. Organism: the species of origin.

Nearest PDB structures. Structural nearest neighbors (via Foldseek easy-search vs the PDB). Reported per hit: target PDB id, E-value, and alignment TM-score. A TM-score above ~0.5 is the conventional threshold for 'same fold'.

Predicted aligned error. Predicted aligned error is AlphaFold's pairwise confidence. Unlike pLDDT (per-residue), PAE is per-residue-pair and captures whether two parts of the structure are correctly placed relative to each other. Units are ångströms of expected positional error.

Solvent-accessible surface area. SASA measures how much of the protein is reachable by solvent. It is computed by rolling a water-sized probe over the atomic surface and summing the exposed area (Å²). Per-residue SASA distinguishes core (buried, low SASA) from surface (exposed, high SASA) residues; total SASA is a whole-molecule size measure.

B-factor. Crystallographic B-factors measure how much each atom's electron density is smeared out, in Å². They rise in mobile loops and surface residues and fall in the buried interior. In AlphaFold models this column is repurposed to hold pLDDT instead.

pLDDT. For AlphaFold models, the B-factor field carries pLDDT — the model's own estimate of local accuracy on a 0–100 scale. Regions with pLDDT<50 should be treated as essentially unmodeled; they often correspond to intrinsically disordered segments.

Backbone torsions (φ/ψ). φ (phi) and ψ (psi) are the two rotatable backbone dihedrals per residue: φ is the C(i-1)–N–Cα–C torsion, ψ is the N–Cα–C–N(i+1) torsion, both in degrees on (−180°, 180°]. α-helical residues cluster near (−60°, −45°); β-strand residues near (−120°, +130°). A Ramachandran plot is simply a scatter of (φ, ψ) for every residue.

Radius of gyration, Cα contacts, bounding box. Radius of gyration (Rg) is the root-mean-square distance of Cα atoms from their centroid — a single number for overall size and compactness. A globular domain of N residues has Rg ≈ 2.2·N^0.38 Å; an extended or disordered chain has a much larger Rg. The Cα contact count is the number of residue pairs whose Cα atoms are within 8 Å and are more than four positions apart in sequence — a standard proxy for tertiary packing density. The bounding box is the smallest axis-aligned box enclosing all Cα atoms.

Secondary structure (3-state, P-SEA). Three-state secondary structure (P-SEA) collapses the eight DSSP classes into helix (a), strand (b), and coil (c). P-SEA assigns these from Cα geometry alone — distances and angles — without requiring backbone oxygens, so it works on any Cα trace.

Secondary structure (8-state, DSSP). Secondary structure is the local, repeating backbone conformation. DSSP classifies it into eight states by reading the hydrogen-bond network: three helix types (H, G, I), two β types (E, B), two non-regular types (T, S), and unstructured coil (-).

Foldseek 3Di. The Foldseek 3Di string encodes local tertiary geometry as a 20-letter alphabet — one character per residue — derived from the relative positions of nearby Cα atoms. Unlike the amino-acid sequence, 3Di is a direct function of the 3D structure, so two proteins with the same fold have similar 3Di strings even at low sequence identity.

mmCIF coordinates. Structure coordinates are given as an mmCIF _atom_site loop: one row per atom with element, residue name, chain id, sequence number, and x/y/z position in Å. Only the four main-chain atoms per residue are included here; side chains are omitted to keep the record compact.

Sequence. This is the polypeptide sequence — one letter per residue, N-terminus first. Length ranges from a few dozen residues for small domains to over a thousand for large multi-domain proteins.